Protein AF-A0A9L0IR89-F1 (afdb_monomer)

Sequence (250 aa):
MEIRQHEWLSASPHEGFEQMRLKSRPKEPSPSLTRVGANFYSSVKQQDYSASVWLRRKDKLEHSQQKCIVIFALVCCFAILVALIFSAVDIMGEDEDGLSEKNCQNKCRIALVENIPEGLNYSENAPFHLSLFQGWMNLLNMAKKSVDIVSSHWDLNHSHPSACQMKELGVIFYNCSCLVLDLQRIFALYSSLKFKNRVPLTWSKRLYGVYDNEKKLQLQLNETKSQAFVSNSPKLFCPKNRSFDIDAIY

Radius of gyration: 32.4 Å; Cα contacts (8 Å, |Δi|>4): 236; chains: 1; bounding box: 70×44×108 Å

InterPro domains:
  IPR032803 PLD3/4-like, PLD-like domain [PF13918] (162-250)
  IPR050874 Diverse function phospholipase D-related protein [PTHR10185] (64-160)

Structure (mmCIF, N/CA/C/O backbone):
data_AF-A0A9L0IR89-F1
#
_entry.id   AF-A0A9L0IR89-F1
#
loop_
_atom_site.group_PDB
_atom_site.id
_atom_site.type_symbol
_atom_site.label_atom_id
_atom_site.label_alt_id
_atom_site.label_comp_id
_atom_site.label_asym_id
_atom_site.label_entity_id
_atom_site.label_seq_id
_atom_site.pdbx_PDB_ins_code
_atom_site.Cartn_x
_atom_site.Cartn_y
_atom_site.Cartn_z
_atom_site.occupancy
_atom_site.B_iso_or_equiv
_atom_site.auth_seq_id
_atom_site.auth_comp_id
_atom_site.auth_asym_id
_atom_site.auth_atom_id
_atom_site.pdbx_PDB_model_num
ATOM 1 N N . MET A 1 1 ? 9.488 20.441 -0.606 1.00 62.44 1 MET A N 1
ATOM 2 C CA . MET A 1 1 ? 9.325 18.978 -0.638 1.00 62.44 1 MET A CA 1
ATOM 3 C C . MET A 1 1 ? 9.866 18.430 0.665 1.00 62.44 1 MET A C 1
ATOM 5 O O . MET A 1 1 ? 11.002 18.736 0.999 1.00 62.44 1 MET A O 1
ATOM 9 N N . GLU A 1 2 ? 9.046 17.706 1.414 1.00 78.19 2 GLU A N 1
ATOM 10 C CA . GLU A 1 2 ? 9.431 17.040 2.665 1.00 78.19 2 GLU A CA 1
ATOM 11 C C . GLU A 1 2 ? 9.759 15.567 2.377 1.00 78.19 2 GLU A C 1
ATOM 13 O O . GLU A 1 2 ? 9.047 14.935 1.599 1.00 78.19 2 GLU A O 1
ATOM 18 N N . ILE A 1 3 ? 10.814 15.005 2.969 1.00 75.06 3 ILE A N 1
ATOM 19 C CA . ILE A 1 3 ? 11.114 13.568 2.863 1.00 75.06 3 ILE A CA 1
ATOM 20 C C . ILE A 1 3 ? 10.868 12.949 4.234 1.00 75.06 3 ILE A C 1
ATOM 22 O O . ILE A 1 3 ? 11.455 13.394 5.219 1.00 75.06 3 ILE A O 1
ATOM 26 N N . ARG A 1 4 ? 10.001 11.935 4.297 1.00 76.19 4 ARG A N 1
ATOM 27 C CA . ARG A 1 4 ? 9.662 11.226 5.535 1.00 76.19 4 ARG A CA 1
ATOM 28 C C . ARG A 1 4 ? 10.030 9.757 5.402 1.00 76.19 4 ARG A C 1
ATOM 30 O O . ARG A 1 4 ? 9.653 9.094 4.438 1.00 76.19 4 ARG A O 1
ATOM 37 N N . GLN A 1 5 ? 10.781 9.262 6.378 1.00 66.31 5 GLN A N 1
ATOM 38 C CA . GLN A 1 5 ? 11.249 7.883 6.435 1.00 66.31 5 GLN A CA 1
ATOM 39 C C . GLN A 1 5 ? 10.455 7.110 7.488 1.00 66.31 5 GLN A C 1
ATOM 41 O O . GLN A 1 5 ? 10.297 7.565 8.621 1.00 66.31 5 GLN A O 1
ATOM 46 N N . HIS A 1 6 ? 9.986 5.920 7.120 1.00 68.62 6 HIS A N 1
ATOM 47 C CA . HIS A 1 6 ? 9.303 5.006 8.026 1.00 68.62 6 HIS A CA 1
ATOM 48 C C . HIS A 1 6 ? 10.045 3.667 8.088 1.00 68.62 6 HIS A C 1
ATOM 50 O O . HIS A 1 6 ? 10.025 2.881 7.139 1.00 68.62 6 HIS A O 1
ATOM 56 N N . GLU A 1 7 ? 10.686 3.398 9.226 1.00 61.94 7 GLU A N 1
ATOM 57 C CA . GLU A 1 7 ? 11.318 2.108 9.512 1.00 61.94 7 GLU A CA 1
ATOM 58 C C . GLU A 1 7 ? 10.278 1.075 9.958 1.00 61.94 7 GLU A C 1
ATOM 60 O O . GLU A 1 7 ? 9.552 1.290 10.936 1.00 61.94 7 GLU A O 1
ATOM 65 N N . TRP A 1 8 ? 10.241 -0.078 9.285 1.00 56.06 8 TRP A N 1
ATOM 66 C CA . TRP A 1 8 ? 9.343 -1.175 9.662 1.00 56.06 8 TRP A CA 1
ATOM 67 C C . TRP A 1 8 ? 9.725 -1.810 11.006 1.00 56.06 8 TRP A C 1
ATOM 69 O O . TRP A 1 8 ? 8.872 -1.970 11.879 1.00 56.06 8 TRP A O 1
ATOM 79 N N . LEU A 1 9 ? 10.993 -2.216 11.158 1.00 44.28 9 LEU A N 1
ATOM 80 C CA . LEU A 1 9 ? 11.429 -3.173 12.184 1.00 44.28 9 LEU A CA 1
ATOM 81 C C . LEU A 1 9 ? 12.867 -2.908 12.679 1.00 44.28 9 LEU A C 1
ATOM 83 O O . LEU A 1 9 ? 13.735 -3.767 12.578 1.00 44.28 9 LEU A O 1
ATOM 87 N N . SER A 1 10 ? 13.120 -1.748 13.290 1.00 37.66 10 SER A N 1
ATOM 88 C CA . SER A 1 10 ? 14.340 -1.515 14.093 1.00 37.66 10 SER A CA 1
ATOM 89 C C . SER A 1 10 ? 14.313 -2.203 15.477 1.00 37.66 10 SER A C 1
ATOM 91 O O . SER A 1 10 ? 15.255 -2.086 16.257 1.00 37.66 10 SER A O 1
ATOM 93 N N . ALA A 1 11 ? 13.258 -2.971 15.782 1.00 37.56 11 ALA A N 1
ATOM 94 C CA . ALA A 1 11 ? 13.217 -3.904 16.907 1.00 37.56 11 ALA A CA 1
ATOM 95 C C . ALA A 1 11 ? 13.665 -5.304 16.453 1.00 37.56 11 ALA A C 1
ATOM 97 O O . ALA A 1 11 ? 13.151 -5.823 15.463 1.00 37.56 11 ALA A O 1
ATOM 98 N N . SER A 1 12 ? 14.597 -5.906 17.200 1.00 31.88 12 SER A N 1
ATOM 99 C CA . SER A 1 12 ? 15.176 -7.233 16.936 1.00 31.88 12 SER A CA 1
ATOM 100 C C . SER A 1 12 ? 14.117 -8.294 16.565 1.00 31.88 12 SER A C 1
ATOM 102 O O . SER A 1 12 ? 13.114 -8.408 17.279 1.00 31.88 12 SER A O 1
ATOM 104 N N . PRO A 1 13 ? 14.340 -9.129 15.524 1.00 36.72 13 PRO A N 1
ATOM 105 C CA . PRO A 1 13 ? 13.377 -10.148 15.090 1.00 36.72 13 PRO A CA 1
ATOM 106 C C . PRO A 1 13 ? 12.972 -11.182 16.153 1.00 36.72 13 PRO A C 1
ATOM 108 O O . PRO A 1 13 ? 11.980 -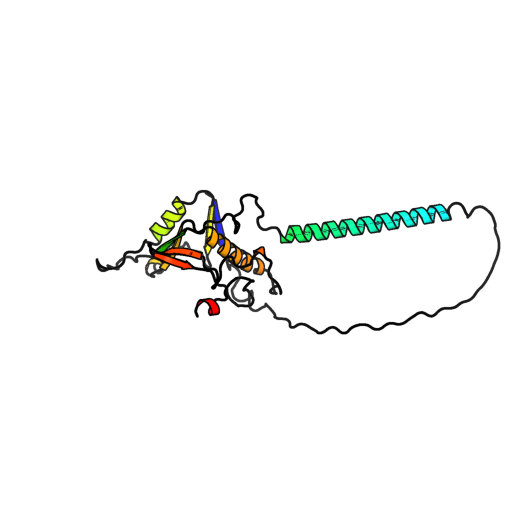11.882 15.967 1.00 36.72 13 PRO A O 1
ATOM 111 N N . HIS A 1 14 ? 13.719 -11.301 17.255 1.00 35.31 14 HIS A N 1
ATOM 112 C CA . HIS A 1 14 ? 13.584 -12.407 18.205 1.00 35.31 14 HIS A CA 1
ATOM 113 C C . HIS A 1 14 ? 12.493 -12.268 19.283 1.00 35.31 14 HIS A C 1
ATOM 115 O O . HIS A 1 14 ? 12.215 -13.264 19.947 1.00 35.31 14 HIS A O 1
ATOM 121 N N . GLU A 1 15 ? 11.854 -11.104 19.473 1.00 37.81 15 GLU A N 1
ATOM 122 C CA . GLU A 1 15 ? 10.893 -10.925 20.588 1.00 37.81 15 GLU A CA 1
ATOM 123 C C . GLU A 1 15 ? 9.483 -10.438 20.202 1.00 37.81 15 GLU A C 1
ATOM 125 O O . GLU A 1 15 ? 8.538 -10.673 20.955 1.00 37.81 15 GLU A O 1
ATOM 130 N N . GLY A 1 16 ? 9.299 -9.789 19.045 1.00 37.69 16 GLY A N 1
ATOM 131 C CA . GLY A 1 16 ? 8.055 -9.059 18.741 1.00 37.69 16 GLY A CA 1
ATOM 132 C C . GLY A 1 16 ? 6.829 -9.919 18.394 1.00 37.69 16 GLY A C 1
ATOM 133 O O . GLY A 1 16 ? 5.732 -9.658 18.888 1.00 37.69 16 GLY A O 1
ATOM 134 N N . PHE A 1 17 ? 6.984 -10.935 17.537 1.00 44.31 17 PHE A N 1
ATOM 135 C CA . PHE A 1 17 ? 5.842 -11.682 16.979 1.00 44.31 17 PHE A CA 1
ATOM 136 C C . PHE A 1 17 ? 5.523 -12.990 17.725 1.00 44.31 17 PHE A C 1
ATOM 138 O O . PHE A 1 17 ? 4.348 -13.326 17.879 1.00 44.31 17 PHE A O 1
ATOM 145 N N . GLU A 1 18 ? 6.533 -13.673 18.273 1.00 43.53 18 GLU A N 1
ATOM 146 C CA . GLU A 1 18 ? 6.391 -14.938 19.025 1.00 43.53 18 GLU A CA 1
ATOM 147 C C . GLU A 1 18 ? 5.538 -14.808 20.306 1.00 43.53 18 GLU A C 1
ATOM 149 O O . GLU A 1 18 ? 4.944 -15.777 20.781 1.00 43.53 18 GLU A O 1
ATOM 154 N N . GLN A 1 19 ? 5.420 -13.604 20.880 1.00 45.31 19 GLN A N 1
ATOM 155 C CA . GLN A 1 19 ? 4.687 -13.392 22.136 1.00 45.31 19 GLN A CA 1
ATOM 156 C C . GLN A 1 19 ? 3.165 -13.206 21.976 1.00 45.31 19 GLN A C 1
ATOM 158 O O . GLN A 1 19 ? 2.451 -13.121 22.985 1.00 45.31 19 GLN A O 1
ATOM 163 N N . MET A 1 20 ? 2.626 -13.174 20.749 1.00 39.66 20 MET A N 1
ATOM 164 C CA . MET A 1 20 ? 1.189 -12.979 20.500 1.00 39.66 20 MET A CA 1
ATOM 165 C C . MET A 1 20 ? 0.345 -14.222 20.836 1.00 39.66 20 MET A C 1
ATOM 167 O O . MET A 1 20 ? -0.147 -14.948 19.973 1.00 39.66 20 MET A O 1
ATOM 171 N N . ARG A 1 21 ? 0.110 -14.444 22.136 1.00 42.31 21 ARG A N 1
ATOM 172 C CA . ARG A 1 21 ? -0.739 -15.536 22.637 1.00 42.31 21 ARG A CA 1
ATOM 173 C C . ARG A 1 21 ? -2.201 -15.391 22.203 1.00 42.31 21 ARG A C 1
ATOM 175 O O . ARG A 1 21 ? -2.943 -14.553 22.720 1.00 42.31 21 ARG A O 1
ATOM 182 N N . LEU A 1 22 ? -2.645 -16.325 21.365 1.00 38.94 22 LEU A N 1
ATOM 183 C CA . LEU A 1 22 ? -4.059 -16.619 21.134 1.00 38.94 22 LEU A CA 1
ATOM 184 C C . LEU A 1 22 ? -4.698 -17.169 22.424 1.00 38.94 22 LEU A C 1
ATOM 186 O O . LEU A 1 22 ? -4.218 -18.144 23.001 1.00 38.94 22 LEU A O 1
ATOM 190 N N . LYS A 1 23 ? -5.801 -16.561 22.880 1.00 36.78 23 LYS A N 1
ATOM 191 C CA . LYS A 1 23 ? -6.610 -17.061 24.005 1.00 36.78 23 LYS A CA 1
ATOM 192 C C . LYS A 1 23 ? -8.014 -17.408 23.508 1.00 36.78 23 LYS A C 1
ATOM 194 O O . LYS A 1 23 ? -8.719 -16.547 22.989 1.00 36.78 23 LYS A O 1
ATOM 199 N N . SER A 1 24 ? -8.421 -18.660 23.695 1.00 39.28 24 SER A N 1
ATOM 200 C CA . SER A 1 24 ? -9.793 -19.119 23.467 1.00 39.28 24 SER A CA 1
ATOM 201 C C . SER A 1 24 ? -10.767 -18.561 24.520 1.00 39.28 24 SER A C 1
ATOM 203 O O . SER A 1 24 ? -10.380 -18.193 25.632 1.00 39.28 24 SER A O 1
ATOM 205 N N . ARG A 1 25 ? -12.046 -18.461 24.139 1.00 30.69 25 ARG A N 1
ATOM 206 C CA . ARG A 1 25 ? -13.126 -17.831 24.916 1.00 30.69 25 ARG A CA 1
ATOM 207 C C . ARG A 1 25 ? -13.642 -18.765 26.038 1.00 30.69 25 ARG A C 1
ATOM 209 O O . ARG A 1 25 ? -14.059 -19.875 25.713 1.00 30.69 25 ARG A O 1
ATOM 216 N N . PRO A 1 26 ? -13.694 -18.338 27.317 1.00 30.73 26 PRO A N 1
ATOM 217 C CA . PRO A 1 26 ? -14.429 -19.048 28.370 1.00 30.73 26 PRO A CA 1
ATOM 218 C C . PRO A 1 26 ? -15.953 -18.878 28.235 1.00 30.73 26 PRO A C 1
ATOM 220 O O . PRO A 1 26 ? -16.430 -17.909 27.648 1.00 30.73 26 PRO A O 1
ATOM 223 N N . LYS A 1 27 ? -16.716 -19.822 28.794 1.00 28.33 27 LYS A N 1
ATOM 224 C CA . LYS A 1 27 ? -18.186 -19.890 28.732 1.00 28.33 27 LYS A CA 1
ATOM 225 C C . LYS A 1 27 ? -18.796 -19.322 30.024 1.00 28.33 27 LYS A C 1
ATOM 227 O O . LYS A 1 27 ? -18.373 -19.722 31.105 1.00 28.33 27 LYS A O 1
ATOM 232 N N . GLU A 1 28 ? -19.767 -18.416 29.920 1.00 28.80 28 GLU A N 1
ATOM 233 C CA . GLU A 1 28 ? -20.484 -17.850 31.078 1.00 28.80 28 GLU A CA 1
ATOM 234 C C . GLU A 1 28 ? -21.503 -18.833 31.686 1.00 28.80 28 GLU A C 1
ATOM 236 O O . GLU A 1 28 ? -22.152 -19.580 30.946 1.00 28.80 28 GLU A O 1
ATOM 241 N N . PRO A 1 29 ? -21.715 -18.774 33.014 1.00 29.67 29 PRO A N 1
ATOM 242 C CA . PRO A 1 29 ? -22.949 -19.185 33.675 1.00 29.67 29 PRO A CA 1
ATOM 243 C C . PRO A 1 29 ? -23.718 -17.994 34.292 1.00 29.67 29 PRO A C 1
ATOM 245 O O . PRO A 1 29 ? -23.138 -17.068 34.855 1.00 29.67 29 PRO A O 1
ATOM 248 N N . SER A 1 30 ? -25.048 -18.053 34.207 1.00 30.52 30 SER A N 1
ATOM 249 C CA . SER A 1 30 ? -26.021 -17.071 34.720 1.00 30.52 30 SER A CA 1
ATOM 250 C C . SER A 1 30 ? -26.358 -17.260 36.228 1.00 30.52 30 SER A C 1
ATOM 252 O O . SER A 1 30 ? -25.970 -18.276 36.805 1.00 30.52 30 SER A O 1
ATOM 254 N N . PRO A 1 31 ? -27.033 -16.297 36.903 1.00 40.25 31 PRO A N 1
ATOM 255 C CA . PRO A 1 31 ? -26.868 -16.056 38.349 1.00 40.25 31 PRO A CA 1
ATOM 256 C C . PRO A 1 31 ? -27.903 -16.730 39.276 1.00 40.25 31 PRO A C 1
ATOM 258 O O . PRO A 1 31 ? -28.916 -17.262 38.828 1.00 40.25 31 PRO A O 1
ATOM 261 N N . SER A 1 32 ? -27.687 -16.614 40.596 1.00 28.19 32 SER A N 1
ATOM 262 C CA . SER A 1 32 ? -28.621 -17.023 41.665 1.00 28.19 32 SER A CA 1
ATOM 263 C C . SER A 1 32 ? -28.874 -15.912 42.703 1.00 28.19 32 SER A C 1
ATOM 265 O O . SER A 1 32 ? -28.076 -14.987 42.841 1.00 28.19 32 SER A O 1
ATOM 267 N N . LEU A 1 33 ? -29.993 -16.005 43.435 1.00 32.94 33 LEU A N 1
ATOM 268 C CA . LEU A 1 33 ? -30.628 -14.904 44.178 1.00 32.94 33 LEU A CA 1
ATOM 269 C C . LEU A 1 33 ? -31.199 -15.355 45.539 1.00 32.94 33 LEU A C 1
ATOM 271 O O . LEU A 1 33 ? -31.991 -16.287 45.563 1.00 32.94 33 LEU A O 1
ATOM 275 N N . THR A 1 34 ? -30.895 -14.628 46.625 1.00 30.25 34 THR A N 1
ATOM 276 C CA . THR A 1 34 ? -31.608 -14.610 47.936 1.00 30.25 34 THR A CA 1
ATOM 277 C C . THR A 1 34 ? -31.012 -13.505 48.832 1.00 30.25 34 THR A C 1
ATOM 279 O O . THR A 1 34 ? -29.840 -13.193 48.663 1.00 30.25 34 THR A O 1
ATOM 282 N N . ARG A 1 35 ? -31.610 -12.983 49.916 1.00 29.12 35 ARG A N 1
ATOM 283 C CA . ARG A 1 35 ? -32.960 -12.510 50.315 1.00 29.12 35 ARG A CA 1
ATOM 284 C C . ARG A 1 35 ? -32.918 -12.306 51.851 1.00 29.12 35 ARG A C 1
ATOM 286 O O . ARG A 1 35 ? -32.793 -13.278 52.576 1.00 29.12 35 ARG A O 1
ATOM 293 N N . VAL A 1 36 ? -33.027 -11.047 52.289 1.00 34.06 36 VAL A N 1
ATOM 294 C CA . VAL A 1 36 ? -33.535 -10.481 53.574 1.00 34.06 36 VAL A CA 1
ATOM 295 C C . VAL A 1 36 ? -33.697 -11.376 54.832 1.00 34.06 36 VAL A C 1
ATOM 297 O O . VAL A 1 36 ? -34.417 -12.368 54.804 1.00 34.06 36 VAL A O 1
ATOM 300 N N . GLY A 1 37 ? -33.228 -10.864 55.986 1.00 28.59 37 GLY A N 1
ATOM 301 C CA . GLY A 1 37 ? -33.662 -11.212 57.358 1.00 28.59 37 GLY A CA 1
ATOM 302 C C . GLY A 1 37 ? -33.518 -10.004 58.318 1.00 28.59 37 GLY A C 1
ATOM 303 O O . GLY A 1 37 ? -32.718 -9.117 58.029 1.00 28.59 37 GLY A O 1
ATOM 304 N N . ALA A 1 38 ? -34.304 -9.916 59.406 1.00 33.38 38 ALA A N 1
ATOM 305 C CA . ALA A 1 38 ? -34.472 -8.702 60.245 1.00 33.38 38 ALA A CA 1
ATOM 306 C C . ALA A 1 38 ? -34.647 -8.989 61.769 1.00 33.38 38 ALA A C 1
ATOM 308 O O . ALA A 1 38 ? -34.656 -10.159 62.141 1.00 33.38 38 ALA A O 1
ATOM 309 N N . ASN A 1 39 ? -34.881 -7.922 62.578 1.00 34.62 39 ASN A N 1
ATOM 310 C CA . ASN A 1 39 ? -35.429 -7.836 63.975 1.00 34.62 39 ASN A CA 1
ATOM 311 C C . ASN A 1 39 ? -34.416 -7.536 65.131 1.00 34.62 39 ASN A C 1
ATOM 313 O O . ASN A 1 39 ? -33.485 -8.303 65.327 1.00 34.62 39 ASN A O 1
ATOM 317 N N . PHE A 1 40 ? -34.469 -6.355 65.804 1.00 30.45 40 PHE A N 1
ATOM 318 C CA . PHE A 1 40 ? -35.123 -5.979 67.112 1.00 30.45 40 PHE A CA 1
ATOM 319 C C . PHE A 1 40 ? -34.142 -5.989 68.340 1.00 30.45 40 PHE A C 1
ATOM 321 O O . PHE A 1 40 ? -33.067 -6.550 68.196 1.00 30.45 40 PHE A O 1
ATOM 328 N N . TYR A 1 41 ? -34.336 -5.377 69.540 1.00 29.11 41 TYR A N 1
ATOM 329 C CA . TYR A 1 41 ? -35.421 -4.569 70.174 1.00 29.11 41 TYR A CA 1
ATOM 330 C C . TYR A 1 41 ? -34.913 -3.671 71.365 1.00 29.11 41 TYR A C 1
ATOM 332 O O . TYR A 1 41 ? -34.245 -4.186 72.255 1.00 29.11 41 TYR A O 1
ATOM 340 N N . SER A 1 42 ? -35.383 -2.408 71.499 1.00 30.00 42 SER A N 1
ATOM 341 C CA . SER A 1 42 ? -35.393 -1.546 72.737 1.00 30.00 42 SER A CA 1
ATOM 342 C C . SER A 1 42 ? -34.034 -1.036 73.315 1.00 30.00 42 SER A C 1
ATOM 344 O O . SER A 1 42 ? -32.990 -1.561 72.962 1.00 30.00 42 SER A O 1
ATOM 346 N N . SER A 1 43 ? -33.925 0.017 74.154 1.00 27.52 43 SER A N 1
ATOM 347 C CA . SER A 1 43 ? -34.860 0.603 75.146 1.00 27.52 43 SER A CA 1
ATOM 348 C C . SER A 1 43 ? -34.744 2.145 75.335 1.00 27.52 43 SER A C 1
ATOM 350 O O . SER A 1 43 ? -34.000 2.820 74.629 1.00 27.52 43 SER A O 1
ATOM 352 N N . VAL A 1 44 ? -35.560 2.713 76.239 1.00 33.62 44 VAL A N 1
ATOM 353 C CA . VAL A 1 44 ? -35.963 4.139 76.325 1.00 33.62 44 VAL A CA 1
ATOM 354 C C . VAL A 1 44 ? -35.241 4.929 77.431 1.00 33.62 44 VAL A C 1
ATOM 356 O O . VAL A 1 44 ? -35.107 4.428 78.545 1.00 33.62 44 VAL A O 1
ATOM 359 N N . LYS A 1 45 ? -34.956 6.224 77.193 1.00 28.64 45 LYS A N 1
ATOM 360 C CA . LYS A 1 45 ? -35.145 7.283 78.212 1.00 28.64 45 LYS A CA 1
ATOM 361 C C . LYS A 1 45 ? -35.411 8.666 77.591 1.00 28.64 45 LYS A C 1
ATOM 363 O O . LYS A 1 45 ? -34.728 9.091 76.667 1.00 28.64 45 LYS A O 1
ATOM 368 N N . GLN A 1 46 ? -36.448 9.323 78.109 1.00 33.12 46 GLN A N 1
ATOM 369 C CA . GLN A 1 46 ? -36.841 10.726 77.885 1.00 33.12 46 GLN A CA 1
ATOM 370 C C . GLN A 1 46 ? -35.812 11.622 78.625 1.00 33.12 46 GLN A C 1
ATOM 372 O O . GLN A 1 46 ? -35.205 11.146 79.580 1.00 33.12 46 GLN A O 1
ATOM 377 N N . GLN A 1 47 ? -35.520 12.877 78.269 1.00 29.39 47 GLN A N 1
ATOM 378 C CA . GLN A 1 47 ? -36.439 14.005 78.084 1.00 29.39 47 GLN A CA 1
ATOM 379 C C . GLN A 1 47 ? -35.605 15.230 77.641 1.00 29.39 47 GLN A C 1
ATOM 381 O O . GLN A 1 47 ? -34.506 15.387 78.154 1.00 29.39 47 GLN A O 1
ATOM 386 N N . ASP A 1 48 ? -36.088 16.036 76.686 1.00 28.39 48 ASP A N 1
ATOM 387 C CA . ASP A 1 48 ? -35.956 17.512 76.651 1.00 28.39 48 ASP A CA 1
ATOM 388 C C . ASP A 1 48 ? -36.439 18.076 75.306 1.00 28.39 48 ASP A C 1
ATOM 390 O O . ASP A 1 48 ? -36.032 17.654 74.222 1.00 28.39 48 ASP A O 1
ATOM 394 N N . TYR A 1 49 ? -37.365 19.030 75.383 1.00 40.44 49 TYR A N 1
ATOM 395 C CA . TYR A 1 49 ? -38.110 19.576 74.252 1.00 40.44 49 TYR A CA 1
ATOM 396 C C . TYR A 1 49 ? -37.827 21.069 74.086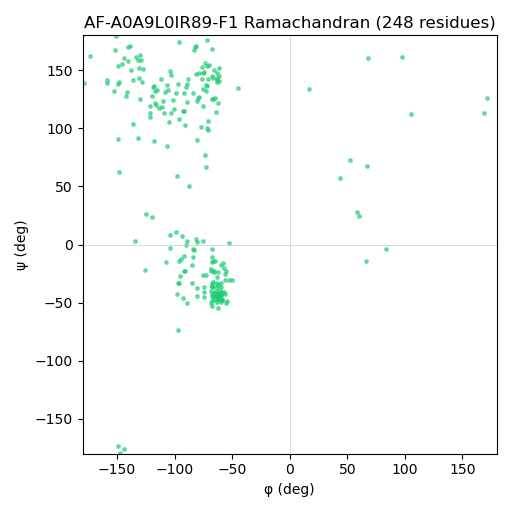 1.00 40.44 49 TYR A C 1
ATOM 398 O O . TYR A 1 49 ? -38.569 21.913 74.578 1.00 40.44 49 TYR A O 1
ATOM 406 N N . SER A 1 50 ? -36.799 21.413 73.310 1.00 46.41 50 SER A N 1
ATOM 407 C CA . SER A 1 50 ? -36.808 22.673 72.558 1.00 46.41 50 SER A CA 1
ATOM 408 C C . SER A 1 50 ? -35.842 22.639 71.371 1.00 46.41 50 SER A C 1
ATOM 410 O O . SER A 1 50 ? -34.760 22.071 71.458 1.00 46.41 50 SER A O 1
ATOM 412 N N . ALA A 1 51 ? -36.253 23.244 70.253 1.00 44.06 51 ALA A N 1
ATOM 413 C CA . ALA A 1 51 ? -35.435 23.534 69.066 1.00 44.06 51 ALA A CA 1
ATOM 414 C C . ALA A 1 51 ? -34.626 22.373 68.417 1.00 44.06 51 ALA A C 1
ATOM 416 O O . ALA A 1 51 ? -33.399 22.387 68.403 1.00 44.06 51 ALA A O 1
ATOM 417 N N . SER A 1 52 ? -35.293 21.428 67.733 1.00 47.81 52 SER A N 1
ATOM 418 C CA . SER A 1 52 ? -34.607 20.441 66.856 1.00 47.81 52 SER A CA 1
ATOM 419 C C . SER A 1 52 ? -35.234 20.208 65.466 1.00 47.81 52 SER A C 1
ATOM 421 O O . SER A 1 52 ? -34.734 19.402 64.679 1.00 47.81 52 SER A O 1
ATOM 423 N N . VAL A 1 53 ? -36.303 20.933 65.109 1.00 49.47 53 VAL A N 1
ATOM 424 C CA . VAL A 1 53 ? -37.080 20.685 63.870 1.00 49.47 53 VAL A CA 1
ATOM 425 C C . VAL A 1 53 ? -36.603 21.509 62.657 1.00 49.47 53 VAL A C 1
ATOM 427 O O . VAL A 1 53 ? -36.811 21.087 61.520 1.00 49.47 53 VAL A O 1
ATOM 430 N N . TRP A 1 54 ? -35.915 22.639 62.863 1.00 44.28 54 TRP A N 1
ATOM 431 C CA . TRP A 1 54 ? -35.559 23.576 61.779 1.00 44.28 54 TRP A CA 1
ATOM 432 C C . TRP A 1 54 ? -34.167 23.402 61.145 1.00 44.28 54 TRP A C 1
ATOM 434 O O . TRP A 1 54 ? -33.944 23.931 60.060 1.00 44.28 54 TRP A O 1
ATOM 444 N N . LEU A 1 55 ? -33.264 22.611 61.739 1.00 46.53 55 LEU A N 1
ATOM 445 C CA . LEU A 1 55 ? -31.962 22.281 61.127 1.00 46.53 55 LEU A CA 1
ATOM 446 C C . LEU A 1 55 ? -32.051 21.019 60.253 1.00 46.53 55 LEU A C 1
ATOM 448 O O . LEU A 1 55 ? -31.791 21.072 59.054 1.00 46.53 55 LEU A O 1
ATOM 452 N N . ARG A 1 56 ? -32.607 19.924 60.792 1.00 44.75 56 ARG A N 1
ATOM 453 C CA . ARG A 1 56 ? -32.673 18.599 60.137 1.00 44.75 56 ARG A CA 1
ATOM 454 C C . ARG A 1 56 ? -33.334 18.580 58.744 1.00 44.75 56 ARG A C 1
ATOM 456 O O . ARG A 1 56 ? -33.082 17.657 57.968 1.00 44.75 56 ARG A O 1
ATOM 463 N N . ARG A 1 57 ? -34.192 19.554 58.405 1.00 46.06 57 ARG A N 1
ATOM 464 C CA . ARG A 1 57 ? -34.759 19.705 57.046 1.00 46.06 57 ARG A CA 1
ATOM 465 C C . ARG A 1 57 ? -33.784 20.396 56.083 1.00 46.06 57 ARG A C 1
ATOM 467 O O . ARG A 1 57 ? -33.726 19.985 54.928 1.00 46.06 57 ARG A O 1
ATOM 474 N N . LYS A 1 58 ? -33.015 21.383 56.554 1.00 48.06 58 LYS A N 1
ATOM 475 C CA . LYS A 1 58 ? -31.961 22.061 55.789 1.00 48.06 58 LYS A CA 1
ATOM 476 C C . LYS A 1 58 ? -30.799 21.104 55.510 1.00 48.06 58 LYS A C 1
ATOM 478 O O . LYS A 1 58 ? -30.481 20.890 54.346 1.00 48.06 58 LYS A O 1
ATOM 483 N N . ASP A 1 59 ? -30.313 20.406 56.537 1.00 54.00 59 ASP A N 1
ATOM 484 C CA . ASP A 1 59 ? -29.221 19.428 56.415 1.00 54.00 59 ASP A CA 1
ATOM 485 C C . ASP A 1 59 ? -29.571 18.302 55.422 1.00 54.00 59 ASP A C 1
ATOM 487 O O . ASP A 1 59 ? -28.750 17.893 54.605 1.00 54.00 59 ASP A O 1
ATOM 491 N N . LYS A 1 60 ? -30.824 17.812 55.439 1.00 53.59 60 LYS A N 1
ATOM 492 C CA . LYS A 1 60 ? -31.302 16.812 54.465 1.00 53.59 60 LYS A CA 1
ATOM 493 C C . LYS A 1 60 ? -31.395 17.354 53.039 1.00 53.59 60 LYS A C 1
ATOM 495 O O . LYS A 1 60 ? -31.150 16.593 52.106 1.00 53.59 60 LYS A O 1
ATOM 500 N N . LEU A 1 61 ? -31.768 18.622 52.862 1.00 53.38 61 LEU A N 1
ATOM 501 C CA . LEU A 1 61 ? -31.812 19.272 51.551 1.00 53.38 61 LEU A CA 1
ATOM 502 C C . LEU A 1 61 ? -30.396 19.461 51.001 1.00 53.38 61 LEU A C 1
ATOM 504 O O . LEU A 1 61 ? -30.125 19.008 49.895 1.00 53.38 61 LEU A O 1
ATOM 508 N N . GLU A 1 62 ? -29.476 20.019 51.787 1.00 59.34 62 GLU A N 1
ATOM 509 C CA . GLU A 1 62 ? -28.075 20.216 51.391 1.00 59.34 62 GLU A CA 1
ATOM 510 C C . GLU A 1 62 ? -27.375 18.877 51.106 1.00 59.34 62 GLU A C 1
ATOM 512 O O . GLU A 1 62 ? -26.766 18.714 50.050 1.00 59.34 62 GLU A O 1
ATOM 517 N N . HIS A 1 63 ? -27.580 17.856 51.944 1.00 61.47 63 HIS A N 1
ATOM 518 C CA . HIS A 1 63 ? -27.044 16.508 51.722 1.00 61.47 63 HIS A CA 1
ATOM 519 C C . HIS A 1 63 ? -27.686 15.779 50.521 1.00 61.47 63 HIS A C 1
ATOM 521 O O . HIS A 1 63 ? -27.093 14.846 49.975 1.00 61.47 63 HIS A O 1
ATOM 527 N N . SER A 1 64 ? -28.885 16.187 50.085 1.00 67.44 64 SER A N 1
ATOM 528 C CA . SER A 1 64 ? -29.500 15.707 48.840 1.00 67.44 64 SER A CA 1
ATOM 529 C C . SER A 1 64 ? -28.939 16.437 47.618 1.00 67.44 64 SER A C 1
ATOM 531 O O . SER A 1 64 ? -28.604 15.792 46.628 1.00 67.44 64 SER A O 1
ATOM 533 N N . GLN A 1 65 ? -28.789 17.763 47.689 1.00 72.00 65 GLN A N 1
ATOM 534 C CA . GLN A 1 65 ? -28.214 18.577 46.613 1.00 72.00 65 GLN A CA 1
ATOM 535 C C . GLN A 1 65 ? -26.750 18.204 46.347 1.00 72.00 65 GLN A C 1
ATOM 537 O O . GLN A 1 65 ? -26.359 17.990 45.201 1.00 72.00 65 GLN A O 1
ATOM 542 N N . GLN A 1 66 ? -25.952 18.020 47.401 1.00 80.00 66 GLN A N 1
ATOM 543 C CA . GLN A 1 66 ? -24.541 17.650 47.286 1.00 80.00 66 GLN A CA 1
ATOM 544 C C . GLN A 1 66 ? -24.352 16.274 46.624 1.00 80.00 66 GLN A C 1
ATOM 546 O O . GLN A 1 66 ? -23.413 16.088 45.854 1.00 80.00 66 GLN A O 1
ATOM 551 N N . LYS A 1 67 ? -25.284 15.329 46.830 1.00 83.75 67 LYS A N 1
ATOM 552 C CA . LYS A 1 67 ? -25.295 14.043 46.108 1.00 83.75 67 LYS A CA 1
ATOM 553 C C . LYS A 1 67 ? -25.606 14.214 44.624 1.00 83.75 67 LYS A C 1
ATOM 555 O O . LYS A 1 67 ? -24.918 13.612 43.807 1.00 83.75 67 LYS A O 1
ATOM 560 N N . CYS A 1 68 ? -26.580 15.053 44.268 1.00 87.62 68 CYS A N 1
ATOM 561 C CA . CYS A 1 68 ? -26.881 15.359 42.866 1.00 87.62 68 CYS A CA 1
ATOM 562 C C . CYS A 1 68 ? -25.680 15.995 42.149 1.00 87.62 68 CYS A C 1
ATOM 564 O O . CYS A 1 68 ? -25.355 15.581 41.039 1.00 87.62 68 CYS A O 1
ATOM 566 N N . ILE A 1 69 ? -24.980 16.934 42.799 1.00 90.25 69 ILE A N 1
ATOM 567 C CA . ILE A 1 69 ? -23.773 17.580 42.256 1.00 90.25 69 ILE A CA 1
ATOM 568 C C . ILE A 1 69 ? -22.662 16.551 42.005 1.00 90.25 69 ILE A C 1
ATOM 570 O O . ILE A 1 69 ? -22.089 16.527 40.919 1.00 90.25 69 ILE A O 1
ATOM 574 N N . VAL A 1 70 ? -22.386 15.663 42.969 1.00 91.56 70 VAL A N 1
ATOM 575 C CA . VAL A 1 70 ? -21.361 14.613 42.817 1.00 91.56 70 VAL A CA 1
ATOM 576 C C . VAL A 1 70 ? -21.729 13.624 41.707 1.00 91.56 70 VAL A C 1
ATOM 578 O O . VAL A 1 70 ? -20.872 13.281 40.896 1.00 91.56 70 VAL A O 1
ATOM 581 N N . ILE A 1 71 ? -22.992 13.195 41.616 1.00 93.75 71 ILE A N 1
ATOM 582 C CA . ILE A 1 71 ? -23.453 12.295 40.546 1.00 93.75 71 ILE A CA 1
ATOM 583 C C . ILE A 1 71 ? -23.321 12.970 39.175 1.00 93.75 71 ILE A C 1
ATOM 585 O O . ILE A 1 71 ? -22.799 12.356 38.248 1.00 93.75 71 ILE A O 1
ATOM 589 N N . PHE A 1 72 ? -23.737 14.233 39.044 1.00 94.12 72 PHE A N 1
ATOM 590 C CA . PHE A 1 72 ? -23.628 14.972 37.786 1.00 94.12 72 PHE A CA 1
ATOM 591 C C . PHE A 1 72 ? -22.164 15.161 37.368 1.00 94.12 72 PHE A C 1
ATOM 593 O O . PHE A 1 72 ? -21.813 14.872 36.227 1.00 94.12 72 PHE A O 1
ATOM 600 N N . ALA A 1 73 ? -21.288 15.538 38.305 1.00 94.62 73 ALA A N 1
ATOM 601 C CA . ALA A 1 73 ? -19.851 15.637 38.062 1.00 94.62 73 ALA A CA 1
ATOM 602 C C . ALA A 1 73 ? -19.244 14.297 37.610 1.00 94.62 73 ALA A C 1
ATOM 604 O O . ALA A 1 73 ? -18.478 14.274 36.651 1.00 94.62 73 ALA A O 1
ATOM 605 N N . LEU A 1 74 ? -19.620 13.171 38.230 1.00 95.44 74 LEU A N 1
ATOM 606 C CA . LEU A 1 74 ? -19.159 11.839 37.819 1.00 95.44 74 LEU A CA 1
ATOM 607 C C . LEU A 1 74 ? -19.654 11.448 36.419 1.00 95.44 74 LEU A C 1
ATOM 609 O O . LEU A 1 74 ? -18.875 10.902 35.639 1.00 95.44 74 LEU A O 1
ATOM 613 N N . VAL A 1 75 ? -20.908 11.756 36.072 1.00 96.88 75 VAL A N 1
ATOM 614 C CA . VAL A 1 75 ? -21.457 11.517 34.724 1.00 96.88 75 VAL A CA 1
ATOM 615 C C . VAL A 1 75 ? -20.741 12.379 33.680 1.00 96.88 75 VAL A C 1
ATOM 617 O O . VAL A 1 75 ? -20.350 11.859 32.637 1.00 96.88 75 VAL A O 1
ATOM 620 N N . CYS A 1 76 ? -20.491 13.659 33.968 1.00 96.19 76 CYS A N 1
ATOM 621 C CA . CYS A 1 76 ? -19.703 14.540 33.104 1.00 96.19 76 CYS A CA 1
ATOM 622 C C . CYS A 1 76 ? -18.260 14.044 32.937 1.00 96.19 76 CYS A C 1
ATOM 624 O O . CYS A 1 76 ? -17.783 13.950 31.809 1.00 96.19 76 CYS A O 1
ATOM 626 N N . CYS A 1 77 ? -17.578 13.662 34.020 1.00 95.69 77 CYS A N 1
ATOM 627 C CA . CYS A 1 77 ? -16.232 13.091 33.957 1.00 95.69 77 CYS A CA 1
ATOM 628 C C . CYS A 1 77 ? -16.196 11.795 33.138 1.00 95.69 77 CYS A C 1
ATOM 630 O O . CYS A 1 77 ? -15.290 11.616 32.330 1.00 95.69 77 CYS A O 1
ATOM 632 N N . PHE A 1 78 ? -17.188 10.911 33.289 1.00 95.88 78 PHE A N 1
ATOM 633 C CA . PHE A 1 78 ? -17.291 9.698 32.478 1.00 95.88 78 PHE A CA 1
ATOM 634 C C . PHE A 1 78 ? -17.525 10.019 30.995 1.00 95.88 78 PHE A C 1
ATOM 636 O O . PHE A 1 78 ? -16.848 9.457 30.140 1.00 95.88 78 PHE A O 1
ATOM 643 N N . ALA A 1 79 ? -18.420 10.960 30.677 1.00 95.19 79 ALA A N 1
ATOM 644 C CA . ALA A 1 79 ? -18.670 11.393 29.303 1.00 95.19 79 ALA A CA 1
ATOM 645 C C . ALA A 1 79 ? -17.423 12.019 28.651 1.00 95.19 79 ALA A C 1
ATOM 647 O O . ALA A 1 79 ? -17.109 11.697 27.508 1.00 95.19 79 ALA A O 1
ATOM 648 N N . ILE A 1 80 ? -16.678 12.852 29.388 1.00 94.62 80 ILE A N 1
ATOM 649 C CA . ILE A 1 80 ? -15.411 13.442 28.930 1.00 94.62 80 ILE A CA 1
ATOM 650 C C . ILE A 1 80 ? -14.346 12.357 28.736 1.00 94.62 80 ILE A C 1
ATOM 652 O O . ILE A 1 80 ? -13.676 12.357 27.711 1.00 94.62 80 ILE A O 1
ATOM 656 N N . LEU A 1 81 ? -14.209 11.400 29.661 1.00 93.19 81 LEU A N 1
ATOM 657 C CA . LEU A 1 81 ? -13.282 10.273 29.502 1.00 93.19 81 LEU A CA 1
ATOM 658 C C . LEU A 1 81 ? -13.624 9.425 28.273 1.00 93.19 81 LEU A C 1
ATOM 660 O O . LEU A 1 81 ? -12.728 9.087 27.508 1.00 93.19 81 LEU A O 1
ATOM 664 N N . VAL A 1 82 ? -14.904 9.116 28.046 1.00 90.94 82 VAL A N 1
ATOM 665 C CA . VAL A 1 82 ? -15.352 8.393 26.847 1.00 90.94 82 VAL A CA 1
ATOM 666 C C . VAL A 1 82 ? -15.038 9.194 25.582 1.00 90.94 82 VAL A C 1
ATOM 668 O O . VAL A 1 82 ? -14.458 8.634 24.656 1.00 90.94 82 VAL A O 1
ATOM 671 N N . ALA A 1 83 ? -15.342 10.496 25.552 1.00 85.62 83 ALA A N 1
ATOM 672 C CA . ALA A 1 83 ? -15.012 11.363 24.423 1.00 85.62 83 ALA A CA 1
ATOM 673 C C . ALA A 1 83 ? -13.499 11.393 24.150 1.00 85.62 83 ALA A C 1
ATOM 675 O O . ALA A 1 83 ? -13.088 11.157 23.022 1.00 85.62 83 ALA A O 1
ATOM 676 N N . LEU A 1 84 ? -12.667 11.578 25.181 1.00 83.06 84 LEU A N 1
ATOM 677 C CA . LEU A 1 84 ? -11.206 11.557 25.061 1.00 83.06 84 LEU A CA 1
ATOM 678 C C . LEU A 1 84 ? -10.668 10.195 24.604 1.00 83.06 84 LEU A C 1
ATOM 680 O O . LEU A 1 84 ? -9.705 10.162 23.847 1.00 83.06 84 LEU A O 1
ATOM 684 N N . ILE A 1 85 ? -11.279 9.078 25.015 1.00 81.00 85 ILE A N 1
ATOM 685 C CA . ILE A 1 85 ? -10.911 7.734 24.542 1.00 81.00 85 ILE A CA 1
ATOM 686 C C . ILE A 1 85 ? -11.249 7.568 23.055 1.00 81.00 85 ILE A C 1
ATOM 688 O O . ILE A 1 85 ? -10.414 7.061 22.310 1.00 81.00 85 ILE A O 1
ATOM 692 N N . PHE A 1 86 ? -12.428 8.012 22.605 1.00 69.25 86 PHE A N 1
ATOM 693 C CA . PHE A 1 86 ? -12.776 7.999 21.180 1.00 69.25 86 PHE A CA 1
ATOM 694 C C . PHE A 1 86 ? -11.844 8.913 20.373 1.00 69.25 86 PHE A C 1
ATOM 696 O O . PHE A 1 86 ? -11.200 8.436 19.443 1.00 69.25 86 PHE A O 1
ATOM 703 N N . SER A 1 87 ? -11.646 10.164 20.802 1.00 64.75 87 SER A N 1
ATOM 704 C CA . SER A 1 87 ? -10.704 11.089 20.164 1.00 64.75 87 SER A CA 1
ATOM 705 C C . SER A 1 87 ? -9.279 10.532 20.111 1.00 64.75 87 SER A C 1
ATOM 707 O O . SER A 1 87 ? -8.632 10.667 19.082 1.00 64.75 87 SER A O 1
ATOM 709 N N . ALA A 1 88 ? -8.795 9.865 21.169 1.00 61.19 88 ALA A N 1
ATOM 710 C CA . ALA A 1 88 ? -7.472 9.231 21.203 1.00 61.19 88 ALA A CA 1
ATOM 711 C C . ALA A 1 88 ? -7.345 8.037 20.237 1.00 61.19 88 ALA A C 1
ATOM 713 O O . ALA A 1 88 ? -6.268 7.798 19.694 1.00 61.19 88 ALA A O 1
ATOM 714 N N . VAL A 1 89 ? -8.434 7.295 20.006 1.00 60.00 89 VAL A N 1
ATOM 715 C CA . VAL A 1 89 ? -8.502 6.227 18.991 1.00 60.00 89 VAL A CA 1
ATOM 716 C C . VAL A 1 89 ? -8.550 6.803 17.571 1.00 60.00 89 VAL A C 1
ATOM 718 O O . VAL A 1 89 ? -8.073 6.153 16.639 1.00 60.00 89 VAL A O 1
ATOM 721 N N . ASP A 1 90 ? -9.055 8.027 17.413 1.00 51.00 90 ASP A N 1
ATOM 722 C CA . ASP A 1 90 ? -9.165 8.707 16.125 1.00 51.00 90 ASP A CA 1
ATOM 723 C C . ASP A 1 90 ? -7.934 9.557 15.736 1.00 51.00 90 ASP A C 1
ATOM 725 O O . ASP A 1 90 ? -7.908 10.066 14.613 1.00 51.00 90 ASP A O 1
ATOM 729 N N . ILE A 1 91 ? -6.874 9.633 16.567 1.00 47.28 91 ILE A N 1
ATOM 730 C CA . ILE A 1 91 ? -5.589 10.304 16.243 1.00 47.28 91 ILE A CA 1
ATOM 731 C C . ILE A 1 91 ? -4.753 9.494 15.232 1.00 47.28 91 ILE A C 1
ATOM 733 O O . ILE A 1 91 ? -3.663 9.005 15.523 1.00 47.28 91 ILE A O 1
ATOM 737 N N . MET A 1 92 ? -5.258 9.392 14.006 1.00 49.12 92 MET A N 1
ATOM 738 C CA . MET A 1 92 ? -4.455 9.331 12.784 1.00 49.12 92 MET A CA 1
ATOM 739 C C . MET A 1 92 ? -5.245 9.980 11.640 1.00 49.12 92 MET A C 1
ATOM 741 O O . MET A 1 92 ? -5.992 9.303 10.937 1.00 49.12 92 MET A O 1
ATOM 745 N N . GLY A 1 93 ? -5.035 11.288 11.464 1.00 45.59 93 GLY A N 1
ATOM 746 C CA . GLY A 1 93 ? -5.249 12.003 10.202 1.00 45.59 93 GLY A CA 1
ATOM 747 C C . GLY A 1 93 ? -6.690 12.118 9.703 1.00 45.59 93 GLY A C 1
ATOM 748 O O . GLY A 1 93 ? -6.998 11.617 8.625 1.00 45.59 93 GLY A O 1
ATOM 749 N N . GLU A 1 94 ? -7.533 12.865 10.417 1.00 43.88 94 GLU A N 1
ATOM 750 C CA . GLU A 1 94 ? -8.640 13.608 9.790 1.00 43.88 94 GLU A CA 1
ATOM 751 C C . GLU A 1 94 ? -8.212 15.070 9.575 1.00 43.88 94 GLU A C 1
ATOM 753 O O . GLU A 1 94 ? -8.812 16.010 10.087 1.00 43.88 94 GLU A O 1
ATOM 758 N N . ASP A 1 95 ? -7.137 15.246 8.803 1.00 47.66 95 ASP A N 1
ATOM 759 C CA . ASP A 1 95 ? -6.829 16.522 8.157 1.00 47.66 95 ASP A CA 1
ATOM 760 C C . ASP A 1 95 ? -7.846 16.692 7.010 1.00 47.66 95 ASP A C 1
ATOM 762 O O . ASP A 1 95 ? -8.028 15.761 6.218 1.00 47.66 95 ASP A O 1
ATOM 766 N N . GLU A 1 96 ? -8.503 17.849 6.871 1.00 51.16 96 GLU A N 1
ATOM 767 C CA . GLU A 1 96 ? -9.631 18.001 5.923 1.00 51.16 96 GLU A CA 1
ATOM 768 C C . GLU A 1 96 ? -9.244 17.920 4.422 1.00 51.16 96 GLU A C 1
ATOM 770 O O . GLU A 1 96 ? -10.117 17.848 3.558 1.00 51.16 96 GLU A O 1
ATOM 775 N N . ASP A 1 97 ? -7.946 17.808 4.113 1.00 55.66 97 ASP A N 1
ATOM 776 C CA . ASP A 1 97 ? -7.390 17.529 2.776 1.00 55.66 97 ASP A CA 1
ATOM 777 C C . ASP A 1 97 ? -7.124 16.021 2.511 1.00 55.66 97 ASP A C 1
ATOM 779 O O . ASP A 1 97 ? -6.472 15.653 1.526 1.00 55.66 97 ASP A O 1
ATOM 783 N N . GLY A 1 98 ? -7.545 15.126 3.412 1.00 66.94 98 GLY A N 1
ATOM 784 C CA . GLY A 1 98 ? -7.157 13.712 3.424 1.00 66.94 98 GLY A CA 1
ATOM 785 C C . GLY A 1 98 ? -7.562 12.889 2.187 1.00 66.94 98 GLY A C 1
ATOM 786 O O . GLY A 1 98 ? -8.682 12.974 1.673 1.00 66.94 98 GLY A O 1
ATOM 787 N N . LEU A 1 99 ? -6.663 11.998 1.742 1.00 76.94 99 LEU A N 1
ATOM 788 C CA . LEU A 1 99 ? -6.986 10.977 0.738 1.00 76.94 99 LEU A CA 1
ATOM 789 C C . LEU A 1 99 ? -8.063 10.030 1.285 1.00 76.94 99 LEU A C 1
ATOM 791 O O . LEU A 1 99 ? -7.872 9.359 2.296 1.00 76.94 99 LEU A O 1
ATOM 795 N N . SER A 1 100 ? -9.188 9.932 0.578 1.00 84.94 100 SER A N 1
ATOM 796 C CA . SER A 1 100 ? -10.309 9.059 0.937 1.00 84.94 100 SER A CA 1
ATOM 797 C C . SER A 1 100 ? -10.758 8.217 -0.255 1.00 84.94 100 SER A C 1
ATOM 799 O O . SER A 1 100 ? -10.485 8.558 -1.404 1.00 84.94 100 SER A O 1
ATOM 801 N N . GLU A 1 101 ? -11.512 7.143 -0.001 1.00 84.56 101 GLU A N 1
ATOM 802 C CA . GLU A 1 101 ? -12.049 6.253 -1.050 1.00 84.56 101 GLU A CA 1
ATOM 803 C C . GLU A 1 101 ? -12.913 6.982 -2.095 1.00 84.56 101 GLU A C 1
ATOM 805 O O . GLU A 1 101 ? -13.109 6.474 -3.195 1.00 84.56 101 GLU A O 1
ATOM 810 N N . LYS A 1 102 ? -13.433 8.171 -1.757 1.00 84.19 102 LYS A N 1
ATOM 811 C CA . LYS A 1 102 ? -14.258 9.009 -2.639 1.00 84.19 102 LYS A CA 1
ATOM 812 C C . LYS A 1 102 ? -13.446 10.016 -3.461 1.00 84.19 102 LYS A C 1
ATOM 814 O O . LYS A 1 102 ? -13.940 10.473 -4.484 1.00 84.19 102 LYS A O 1
ATOM 819 N N . ASN A 1 103 ? -12.241 10.375 -3.009 1.00 87.12 103 ASN A N 1
ATOM 820 C CA . ASN A 1 103 ? -11.402 11.435 -3.587 1.00 87.12 103 ASN A CA 1
ATOM 821 C C . ASN A 1 103 ? -10.041 10.905 -4.081 1.00 87.12 103 ASN A C 1
ATOM 823 O O . ASN A 1 103 ? -9.050 11.631 -4.135 1.00 87.12 103 ASN A O 1
ATOM 827 N N . CYS A 1 104 ? -9.959 9.610 -4.387 1.00 88.12 104 CYS A N 1
ATOM 828 C CA . CYS A 1 104 ? -8.737 8.976 -4.863 1.00 88.12 104 CYS A CA 1
ATOM 829 C C . CYS A 1 104 ? -8.789 8.712 -6.377 1.00 88.12 104 CYS A C 1
ATOM 831 O O . CYS A 1 104 ? -9.846 8.475 -6.965 1.00 88.12 104 CYS A O 1
ATOM 833 N N . GLN A 1 105 ? -7.624 8.740 -7.022 1.00 87.31 105 GLN A N 1
ATOM 834 C CA . GLN A 1 105 ? -7.472 8.488 -8.447 1.00 87.31 105 GLN A CA 1
ATOM 835 C C . GLN A 1 105 ? -7.254 6.994 -8.698 1.00 87.31 105 GLN A C 1
ATOM 837 O O . GLN A 1 105 ? -6.310 6.387 -8.182 1.00 87.31 105 GLN A O 1
ATOM 842 N N . ASN A 1 106 ? -8.138 6.415 -9.513 1.00 83.25 106 ASN A N 1
ATOM 843 C CA . ASN A 1 106 ? -8.091 5.016 -9.937 1.00 83.25 106 ASN A CA 1
ATOM 844 C C . ASN A 1 106 ? -7.414 4.825 -11.308 1.00 83.25 106 ASN A C 1
ATOM 846 O O . ASN A 1 106 ? -6.722 3.836 -11.511 1.00 83.25 106 ASN A O 1
ATOM 850 N N . LYS A 1 107 ? -7.550 5.780 -12.238 1.00 84.75 107 LYS A N 1
ATOM 851 C CA . LYS A 1 107 ? -6.852 5.763 -13.534 1.00 84.75 107 LYS A CA 1
ATOM 852 C C . LYS A 1 107 ? -5.364 6.032 -13.336 1.00 84.75 107 LYS A C 1
ATOM 854 O O . LYS A 1 107 ? -4.963 7.193 -13.217 1.00 84.75 107 LYS A O 1
ATOM 859 N N . CYS A 1 108 ? -4.569 4.969 -13.312 1.00 89.38 108 CYS A N 1
ATOM 860 C CA . CYS A 1 108 ? -3.150 5.059 -13.009 1.00 89.38 108 CYS A CA 1
ATOM 861 C C . CYS A 1 108 ? -2.284 4.137 -13.884 1.00 89.38 108 CYS A C 1
ATOM 863 O O . CYS A 1 108 ? -2.774 3.169 -14.474 1.00 89.38 108 CYS A O 1
ATOM 865 N N . ARG A 1 109 ? -0.997 4.484 -14.003 1.00 90.38 109 ARG A N 1
ATOM 866 C CA . ARG A 1 109 ? -0.032 3.830 -14.900 1.00 90.38 109 ARG A CA 1
ATOM 867 C C . ARG A 1 109 ? 1.055 3.142 -14.088 1.00 90.38 109 ARG A C 1
ATOM 869 O O . ARG A 1 109 ? 1.644 3.764 -13.209 1.00 90.38 109 ARG A O 1
ATOM 876 N N . ILE A 1 110 ? 1.359 1.903 -14.441 1.00 90.62 110 ILE A N 1
ATOM 877 C CA . ILE A 1 110 ? 2.462 1.120 -13.904 1.00 90.62 110 ILE A CA 1
ATOM 878 C C . ILE A 1 110 ? 3.577 1.015 -14.946 1.00 90.62 110 ILE A C 1
ATOM 880 O O . ILE A 1 110 ? 3.309 0.768 -16.123 1.00 90.62 110 ILE A O 1
ATOM 884 N N . ALA A 1 111 ? 4.819 1.171 -14.491 1.00 89.19 111 ALA A N 1
ATOM 885 C CA . ALA A 1 111 ? 6.018 0.796 -15.230 1.00 89.19 111 ALA A CA 1
ATOM 886 C C . ALA A 1 111 ? 6.802 -0.266 -14.446 1.00 89.19 111 ALA A C 1
ATOM 888 O O . ALA A 1 111 ? 7.006 -0.119 -13.238 1.00 89.19 111 ALA A O 1
ATOM 889 N N . LEU A 1 112 ? 7.265 -1.308 -15.139 1.00 89.06 112 LEU A N 1
ATOM 890 C CA . LEU A 1 112 ? 8.323 -2.178 -14.624 1.00 89.06 112 LEU A CA 1
ATOM 891 C C . LEU A 1 112 ? 9.651 -1.411 -14.685 1.00 89.06 112 LEU A C 1
ATOM 893 O O . LEU A 1 112 ? 9.931 -0.742 -15.683 1.00 89.06 112 LEU A O 1
ATOM 897 N N . VAL A 1 113 ? 10.449 -1.514 -13.626 1.00 88.75 113 VAL A N 1
ATOM 898 C CA . VAL A 1 113 ? 11.802 -0.957 -13.552 1.00 88.75 113 VAL A CA 1
ATOM 899 C C . VAL A 1 113 ? 12.800 -2.020 -13.129 1.00 88.75 113 VAL A C 1
ATOM 901 O O . VAL A 1 113 ? 12.451 -2.936 -12.389 1.00 88.75 113 VAL A O 1
ATOM 904 N N . GLU A 1 114 ? 14.048 -1.884 -13.560 1.00 86.44 114 GLU A N 1
ATOM 905 C CA . GLU A 1 114 ? 15.111 -2.808 -13.162 1.00 86.44 114 GLU A CA 1
ATOM 906 C C . GLU A 1 114 ? 16.469 -2.106 -13.013 1.00 86.44 114 GLU A C 1
ATOM 908 O O . GLU A 1 114 ? 16.714 -1.066 -13.634 1.00 86.44 114 GLU A O 1
ATOM 913 N N . ASN A 1 115 ? 17.362 -2.674 -12.202 1.00 81.44 115 ASN A N 1
ATOM 914 C CA . ASN A 1 115 ? 18.764 -2.275 -12.186 1.00 81.44 115 ASN A CA 1
ATOM 915 C C . ASN A 1 115 ? 19.504 -2.939 -13.355 1.00 81.44 115 ASN A C 1
ATOM 917 O O . ASN A 1 115 ? 19.516 -4.165 -13.457 1.00 81.44 115 ASN A O 1
ATOM 921 N N . ILE A 1 116 ? 20.137 -2.137 -14.211 1.00 71.31 116 ILE A N 1
ATOM 922 C CA . ILE A 1 116 ? 20.974 -2.622 -15.314 1.00 71.31 116 ILE A CA 1
ATOM 923 C C . ILE A 1 116 ? 22.406 -2.735 -14.765 1.00 71.31 116 ILE A C 1
ATOM 925 O O . ILE A 1 116 ? 23.052 -1.700 -14.603 1.00 71.31 116 ILE A O 1
ATOM 929 N N . PRO A 1 117 ? 22.903 -3.944 -14.436 1.00 69.25 117 PRO A N 1
ATOM 930 C CA . PRO A 1 117 ? 24.241 -4.111 -13.875 1.00 69.25 117 PRO A CA 1
ATOM 931 C C . PRO A 1 117 ? 25.330 -3.747 -14.891 1.00 69.25 117 PRO A C 1
ATOM 933 O O . PRO A 1 117 ? 25.222 -4.036 -16.086 1.00 69.25 117 PRO A O 1
ATOM 936 N N . GLU A 1 118 ? 26.411 -3.146 -14.400 1.00 67.44 118 GLU A N 1
ATOM 937 C CA . GLU A 1 118 ? 27.561 -2.774 -15.224 1.00 67.44 118 GLU A CA 1
ATOM 938 C C . GLU A 1 118 ? 28.244 -4.014 -15.832 1.00 67.44 118 GLU A C 1
ATOM 940 O O . GLU A 1 118 ? 28.404 -5.047 -15.183 1.00 67.44 118 GLU A O 1
ATOM 945 N N . GLY A 1 119 ? 28.659 -3.914 -17.098 1.00 67.31 119 GLY A N 1
ATOM 946 C CA . GLY A 1 119 ? 29.380 -4.981 -17.806 1.00 67.31 119 GLY A CA 1
ATOM 947 C C . GLY A 1 119 ? 28.513 -6.081 -18.436 1.00 67.31 119 GLY A C 1
ATOM 948 O O . GLY A 1 119 ? 29.054 -6.926 -19.149 1.00 67.31 119 GLY A O 1
ATOM 949 N N . LEU A 1 120 ? 27.188 -6.069 -18.250 1.00 70.69 120 LEU A N 1
ATOM 950 C CA . LEU A 1 120 ? 26.268 -6.975 -18.947 1.00 70.69 120 LEU A CA 1
ATOM 951 C C . LEU A 1 120 ? 25.741 -6.341 -20.241 1.00 70.69 120 LEU A C 1
ATOM 953 O O . LEU A 1 120 ? 25.015 -5.350 -20.217 1.00 70.69 120 LEU A O 1
ATOM 957 N N . ASN A 1 121 ? 26.099 -6.936 -21.382 1.00 69.75 121 ASN A N 1
ATOM 958 C CA . ASN A 1 121 ? 25.667 -6.470 -22.698 1.00 69.75 121 ASN A CA 1
ATOM 959 C C . ASN A 1 121 ? 24.434 -7.262 -23.162 1.00 69.75 121 ASN A C 1
ATOM 961 O O . ASN A 1 121 ? 24.529 -8.448 -23.485 1.00 69.75 121 ASN A O 1
ATOM 965 N N . TYR A 1 122 ? 23.268 -6.617 -23.161 1.00 71.25 122 TYR A N 1
ATOM 966 C CA . TYR A 1 122 ? 22.019 -7.218 -23.626 1.00 71.25 122 TYR A CA 1
ATOM 967 C C . TYR A 1 122 ? 21.964 -7.265 -25.163 1.00 71.25 122 TYR A C 1
ATOM 969 O O . TYR A 1 122 ? 22.568 -6.444 -25.848 1.00 71.25 122 TYR A O 1
ATOM 977 N N . SER A 1 123 ? 21.225 -8.229 -25.721 1.00 77.25 123 SER A N 1
ATOM 978 C CA . SER A 1 123 ? 20.947 -8.270 -27.165 1.00 77.25 123 SER A CA 1
ATOM 979 C C . SER A 1 123 ? 20.142 -7.038 -27.593 1.00 77.25 123 SER A C 1
ATOM 981 O O . SER A 1 123 ? 19.274 -6.594 -26.847 1.00 77.25 123 SER A O 1
ATOM 983 N N . GLU A 1 124 ? 20.346 -6.542 -28.817 1.00 73.50 124 GLU A N 1
ATOM 984 C CA . GLU A 1 124 ? 19.557 -5.435 -29.394 1.00 73.50 124 GLU A CA 1
ATOM 985 C C . GLU A 1 124 ? 18.041 -5.716 -29.409 1.00 73.50 124 GLU A C 1
ATOM 987 O O . GLU A 1 124 ? 17.237 -4.790 -29.355 1.00 73.50 124 GLU A O 1
ATOM 992 N N . ASN A 1 125 ? 17.647 -6.996 -29.417 1.00 75.19 125 ASN A N 1
ATOM 993 C CA . ASN A 1 125 ? 16.251 -7.444 -29.364 1.00 75.19 125 ASN A CA 1
ATOM 994 C C . ASN A 1 125 ? 15.714 -7.645 -27.928 1.00 75.19 125 ASN A C 1
ATOM 996 O O . ASN A 1 125 ? 14.594 -8.130 -27.756 1.00 75.19 125 ASN A O 1
ATOM 1000 N N . ALA A 1 126 ? 16.503 -7.352 -26.889 1.00 70.44 126 ALA A N 1
ATOM 1001 C CA . ALA A 1 126 ? 16.062 -7.490 -25.505 1.00 70.44 126 ALA A CA 1
ATOM 1002 C C . ALA A 1 126 ? 15.022 -6.408 -25.142 1.00 70.44 126 ALA A C 1
ATOM 1004 O O . ALA A 1 126 ? 15.146 -5.260 -25.569 1.00 70.44 126 ALA A O 1
ATOM 1005 N N . PRO A 1 127 ? 13.997 -6.731 -24.333 1.00 68.56 127 PRO A N 1
ATOM 1006 C CA . PRO A 1 127 ? 13.015 -5.747 -23.896 1.00 68.56 127 PRO A CA 1
ATOM 1007 C C . PRO A 1 127 ? 13.632 -4.773 -22.882 1.00 68.56 127 PRO A C 1
ATOM 1009 O O . PRO A 1 127 ? 13.731 -5.077 -21.695 1.00 68.56 127 PRO A O 1
ATOM 1012 N N . PHE A 1 128 ? 14.005 -3.578 -23.343 1.00 68.69 128 PHE A N 1
ATOM 1013 C CA . PHE A 1 128 ? 14.451 -2.484 -22.481 1.00 68.69 128 PHE A CA 1
ATOM 1014 C C . PHE A 1 128 ? 13.272 -1.915 -21.672 1.00 68.69 128 PHE A C 1
ATOM 1016 O O . PHE A 1 128 ? 12.408 -1.208 -22.190 1.00 68.69 128 PHE A O 1
ATOM 1023 N N . HIS A 1 129 ? 13.241 -2.220 -20.379 1.00 74.69 129 HIS A N 1
ATOM 1024 C CA . HIS A 1 129 ? 12.390 -1.567 -19.380 1.00 74.69 129 HIS A CA 1
ATOM 1025 C C . HIS A 1 129 ? 13.047 -0.251 -18.919 1.00 74.69 129 HIS A C 1
ATOM 1027 O O . HIS A 1 129 ? 14.216 0.032 -19.185 1.00 74.69 129 HIS A O 1
ATOM 1033 N N . LEU A 1 130 ? 12.301 0.551 -18.162 1.00 84.25 130 LEU A N 1
ATOM 1034 C CA . LEU A 1 130 ? 12.837 1.741 -17.505 1.00 84.25 130 LEU A CA 1
ATOM 1035 C C . LEU A 1 130 ? 13.917 1.327 -16.478 1.00 84.25 130 LEU A C 1
ATOM 1037 O O . LEU A 1 130 ? 13.771 0.306 -15.803 1.00 84.25 130 LEU A O 1
ATOM 1041 N N . SER A 1 131 ? 15.011 2.082 -16.346 1.00 85.62 131 SER A N 1
ATOM 1042 C CA . SER A 1 131 ? 16.010 1.786 -15.307 1.00 85.62 131 SER A CA 1
ATOM 1043 C C . SER A 1 131 ? 15.498 2.207 -13.928 1.00 85.62 131 SER A C 1
ATOM 1045 O O . SER A 1 131 ? 14.758 3.188 -13.810 1.00 85.62 131 SER A O 1
ATOM 1047 N N . LEU A 1 132 ? 15.900 1.497 -12.869 1.00 86.50 132 LEU A N 1
ATOM 1048 C CA . LEU A 1 132 ? 15.529 1.825 -11.489 1.00 86.50 132 LEU A CA 1
ATOM 1049 C C . LEU A 1 132 ? 15.893 3.276 -11.153 1.00 86.50 132 LEU A C 1
ATOM 1051 O O . LEU A 1 132 ? 15.030 4.028 -10.703 1.00 86.50 132 LEU A O 1
ATOM 1055 N N . PHE A 1 133 ? 17.121 3.703 -11.463 1.00 85.31 133 PHE A N 1
ATOM 1056 C CA . PHE A 1 133 ? 17.579 5.082 -11.263 1.00 85.31 133 PHE A CA 1
ATOM 1057 C C . PHE A 1 133 ? 16.683 6.120 -11.960 1.00 85.31 133 PHE A C 1
ATOM 1059 O O . PHE A 1 133 ? 16.229 7.074 -11.327 1.00 85.31 133 PHE A O 1
ATOM 1066 N N . GLN A 1 134 ? 16.376 5.928 -13.249 1.00 87.56 134 GLN A N 1
ATOM 1067 C CA . GLN A 1 134 ? 15.526 6.860 -13.995 1.00 87.56 134 GLN A CA 1
ATOM 1068 C C . GLN A 1 134 ? 14.081 6.843 -13.473 1.00 87.56 134 GLN A C 1
ATOM 1070 O O . GLN A 1 134 ? 13.434 7.885 -13.396 1.00 87.56 134 GLN A O 1
ATOM 1075 N N . GLY A 1 135 ? 13.581 5.676 -13.065 1.00 89.44 135 GLY A N 1
ATOM 1076 C CA . GLY A 1 135 ? 12.286 5.517 -12.415 1.00 89.44 135 GLY A CA 1
ATOM 1077 C C . GLY A 1 135 ? 12.168 6.297 -11.103 1.00 89.44 135 GLY A C 1
ATOM 1078 O O . GLY A 1 135 ? 11.221 7.069 -10.934 1.00 89.44 135 GLY A O 1
ATOM 1079 N N . TRP A 1 136 ? 13.152 6.151 -10.212 1.00 88.62 136 TRP A N 1
ATOM 1080 C CA . TRP A 1 136 ? 13.260 6.919 -8.969 1.00 88.62 136 TRP A CA 1
ATOM 1081 C C . TRP A 1 136 ? 13.345 8.423 -9.237 1.00 88.62 136 TRP A C 1
ATOM 1083 O O . TRP A 1 136 ? 12.585 9.195 -8.652 1.00 88.62 136 TRP A O 1
ATOM 1093 N N . MET A 1 137 ? 14.201 8.847 -10.170 1.00 91.25 137 MET A N 1
ATOM 1094 C CA . MET A 1 137 ? 14.349 10.257 -10.538 1.00 91.25 137 MET A CA 1
ATOM 1095 C C . MET A 1 137 ? 13.044 10.851 -11.098 1.00 91.25 137 MET A C 1
ATOM 1097 O O . MET A 1 137 ? 12.670 11.970 -10.747 1.00 91.25 137 MET A O 1
ATOM 1101 N N . ASN A 1 138 ? 12.293 10.087 -11.899 1.00 91.44 138 ASN A N 1
ATOM 1102 C CA . ASN A 1 138 ? 10.968 10.489 -12.379 1.00 91.44 138 ASN A CA 1
ATOM 1103 C C . ASN A 1 138 ? 9.978 10.713 -11.221 1.00 91.44 138 ASN A C 1
ATOM 1105 O O . ASN A 1 138 ? 9.247 11.701 -11.236 1.00 91.44 138 ASN A O 1
ATOM 1109 N N . LEU A 1 139 ? 9.949 9.829 -10.215 1.00 90.06 139 LEU A N 1
ATOM 1110 C CA . LEU A 1 139 ? 9.085 9.995 -9.039 1.00 90.06 139 LEU A CA 1
ATOM 1111 C C . LEU A 1 139 ? 9.465 11.231 -8.215 1.00 90.06 139 LEU A C 1
ATOM 1113 O O . LEU A 1 139 ? 8.589 12.027 -7.876 1.00 90.06 139 LEU A O 1
ATOM 1117 N N . LEU A 1 140 ? 10.757 11.411 -7.928 1.00 91.12 140 LEU A N 1
ATOM 1118 C CA . LEU A 1 140 ? 11.265 12.538 -7.141 1.00 91.12 140 LEU A CA 1
ATOM 1119 C C . LEU A 1 140 ? 10.967 13.882 -7.821 1.00 91.12 140 LEU A C 1
ATOM 1121 O O . LEU A 1 140 ? 10.457 14.792 -7.176 1.00 91.12 140 LEU A O 1
ATOM 1125 N N . ASN A 1 141 ? 11.179 13.983 -9.136 1.00 93.19 141 ASN A N 1
ATOM 1126 C CA . ASN A 1 141 ? 10.884 15.199 -9.902 1.00 93.19 141 ASN A CA 1
ATOM 1127 C C . ASN A 1 141 ? 9.377 15.504 -10.022 1.00 93.19 141 ASN A C 1
ATOM 1129 O O . ASN A 1 141 ? 8.995 16.652 -10.247 1.00 93.19 141 ASN A O 1
ATOM 1133 N N . MET A 1 142 ? 8.504 14.501 -9.872 1.00 90.25 142 MET A N 1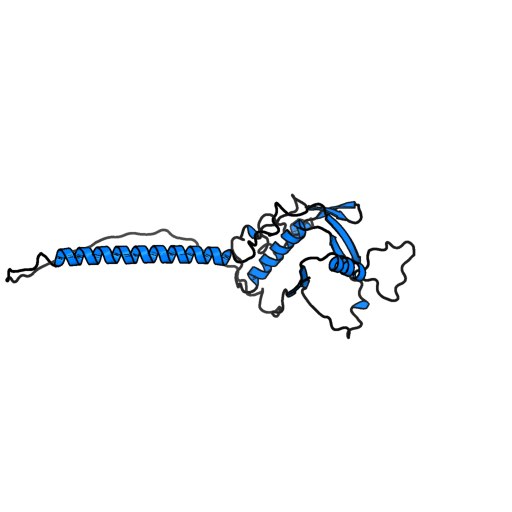
ATOM 1134 C CA . MET A 1 142 ? 7.047 14.687 -9.852 1.00 90.25 142 MET A CA 1
ATOM 1135 C C . MET A 1 142 ? 6.500 15.068 -8.464 1.00 90.25 142 MET A C 1
ATOM 1137 O O . MET A 1 142 ? 5.367 15.555 -8.369 1.00 90.25 142 MET A O 1
ATOM 1141 N N . ALA A 1 143 ? 7.259 14.849 -7.387 1.00 89.75 143 ALA A N 1
ATOM 1142 C CA . ALA A 1 143 ? 6.794 15.043 -6.018 1.00 89.75 143 ALA A CA 1
ATOM 1143 C C . ALA A 1 143 ? 6.727 16.533 -5.629 1.00 89.75 143 ALA A C 1
ATOM 1145 O O . ALA A 1 143 ? 7.726 17.247 -5.600 1.00 89.75 143 ALA A O 1
ATOM 1146 N N . LYS A 1 144 ? 5.522 17.014 -5.289 1.00 87.31 144 LYS A N 1
ATOM 1147 C CA . LYS A 1 144 ? 5.282 18.430 -4.934 1.00 87.31 144 LYS A CA 1
ATOM 1148 C C . LYS A 1 144 ? 5.247 18.698 -3.425 1.00 87.31 144 LYS A C 1
ATOM 1150 O O . LYS A 1 144 ? 5.790 19.701 -2.970 1.00 87.31 144 LYS A O 1
ATOM 1155 N N . LYS A 1 145 ? 4.590 17.819 -2.655 1.00 84.31 145 LYS A N 1
ATOM 1156 C CA . LYS A 1 145 ? 4.359 17.976 -1.204 1.00 84.31 145 LYS A CA 1
ATOM 1157 C C . LYS A 1 145 ? 5.406 17.193 -0.407 1.00 84.31 145 LYS A C 1
ATOM 1159 O O . LYS A 1 145 ? 6.354 17.792 0.105 1.00 84.31 145 LYS A O 1
ATOM 1164 N N . SER A 1 146 ? 5.280 15.868 -0.387 1.00 84.44 146 SER A N 1
ATOM 1165 C CA . SER A 1 146 ? 6.159 14.954 0.343 1.00 84.44 146 SER A CA 1
ATOM 1166 C C . SER A 1 146 ? 6.598 13.755 -0.502 1.00 84.44 146 SER A C 1
ATOM 1168 O O . SER A 1 146 ? 5.958 13.419 -1.501 1.00 84.44 146 SER A O 1
ATOM 1170 N N . VAL A 1 147 ? 7.679 13.109 -0.068 1.00 87.00 147 VAL 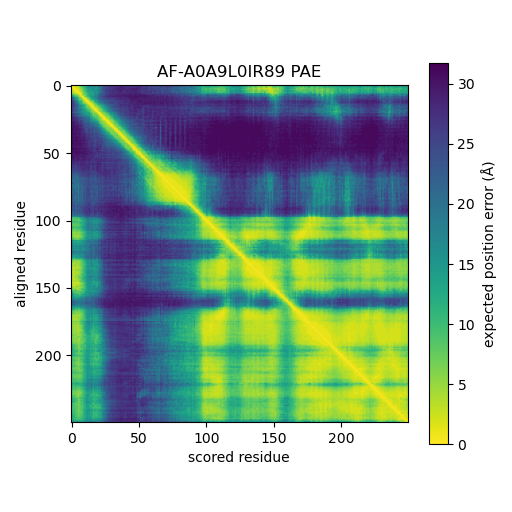A N 1
ATOM 1171 C CA . VAL A 1 147 ? 8.116 11.776 -0.492 1.00 87.00 147 VAL A CA 1
ATOM 1172 C C . VAL A 1 147 ? 8.172 10.908 0.762 1.00 87.00 147 VAL A C 1
ATOM 1174 O O . VAL A 1 147 ? 8.982 11.159 1.654 1.00 87.00 147 VAL A O 1
ATOM 1177 N N . ASP A 1 148 ? 7.297 9.910 0.832 1.00 83.81 148 ASP A N 1
ATOM 1178 C CA . ASP A 1 148 ? 7.207 8.979 1.958 1.00 83.81 148 ASP A CA 1
ATOM 1179 C C . ASP A 1 148 ? 7.911 7.675 1.563 1.00 83.81 148 ASP A C 1
ATOM 1181 O O . ASP A 1 148 ? 7.496 7.021 0.603 1.00 83.81 148 ASP A O 1
ATOM 1185 N N . ILE A 1 149 ? 8.995 7.312 2.258 1.00 83.44 149 ILE A N 1
ATOM 1186 C CA . ILE A 1 149 ? 9.828 6.149 1.912 1.00 83.44 149 ILE A CA 1
ATOM 1187 C C . ILE A 1 149 ? 9.796 5.118 3.041 1.00 83.44 149 ILE A C 1
ATOM 1189 O O . ILE A 1 149 ? 9.916 5.431 4.226 1.00 83.44 149 ILE A O 1
ATOM 1193 N N . VAL A 1 150 ? 9.579 3.870 2.640 1.00 79.62 150 VAL A N 1
ATOM 1194 C CA . VAL A 1 150 ? 9.103 2.776 3.483 1.00 79.62 150 VAL A CA 1
ATOM 1195 C C . VAL A 1 150 ? 9.955 1.549 3.151 1.00 79.62 150 VAL A C 1
ATOM 1197 O O . VAL A 1 150 ? 9.768 0.949 2.098 1.00 79.62 150 VAL A O 1
ATOM 1200 N N . SER A 1 151 ? 10.911 1.195 4.019 1.00 78.56 151 SER A N 1
ATOM 1201 C CA . SER A 1 151 ? 11.846 0.077 3.787 1.00 78.56 151 SER A CA 1
ATOM 1202 C C . SER A 1 151 ? 12.073 -0.770 5.042 1.00 78.56 151 SER A C 1
ATOM 1204 O O . SER A 1 151 ? 11.997 -0.271 6.168 1.00 78.56 151 SER A O 1
ATOM 1206 N N . SER A 1 152 ? 12.358 -2.059 4.848 1.00 70.81 152 SER A N 1
ATOM 1207 C CA . SER A 1 152 ? 12.764 -2.987 5.912 1.00 70.81 152 SER A CA 1
ATOM 1208 C C . SER A 1 152 ? 14.206 -2.752 6.365 1.00 70.81 152 SER A C 1
ATOM 1210 O O . SER A 1 152 ? 14.496 -2.857 7.554 1.00 70.81 152 SER A O 1
ATOM 1212 N N . HIS A 1 153 ? 15.089 -2.408 5.428 1.00 67.69 153 HIS A N 1
ATOM 1213 C CA . HIS A 1 153 ? 16.492 -2.101 5.665 1.00 67.69 153 HIS A CA 1
ATOM 1214 C C . HIS A 1 153 ? 16.887 -0.852 4.874 1.00 67.69 153 HIS A C 1
ATOM 1216 O O . HIS A 1 153 ? 16.417 -0.641 3.755 1.00 67.69 153 HIS A O 1
ATOM 1222 N N . TRP A 1 154 ? 17.723 -0.006 5.467 1.00 66.88 154 TRP A N 1
ATOM 1223 C CA . TRP A 1 154 ? 18.160 1.245 4.864 1.00 66.88 154 TRP A CA 1
ATOM 1224 C C . TRP A 1 154 ? 19.675 1.343 4.983 1.00 66.88 154 TRP A C 1
ATOM 1226 O O . TRP A 1 154 ? 20.188 1.834 5.987 1.00 66.88 154 TRP A O 1
ATOM 1236 N N . ASP A 1 155 ? 20.378 0.856 3.964 1.00 59.56 155 ASP A N 1
ATOM 1237 C CA . ASP A 1 155 ? 21.826 0.996 3.872 1.00 59.56 155 ASP A CA 1
ATOM 1238 C C . ASP A 1 155 ? 22.186 1.953 2.731 1.00 59.56 155 ASP A C 1
ATOM 1240 O O . ASP A 1 155 ? 21.852 1.724 1.570 1.00 59.56 155 ASP A O 1
ATOM 1244 N N . LEU A 1 156 ? 22.841 3.060 3.084 1.00 60.50 156 LEU A N 1
ATOM 1245 C CA . LEU A 1 156 ? 23.407 4.037 2.145 1.00 60.50 156 LEU A CA 1
ATOM 1246 C C . LEU A 1 156 ? 24.935 3.900 2.046 1.00 60.50 156 LEU A C 1
ATOM 1248 O O . LEU A 1 156 ? 25.609 4.753 1.461 1.00 60.50 156 LEU A O 1
ATOM 1252 N N . ASN A 1 157 ? 25.512 2.865 2.657 1.00 58.06 157 ASN A N 1
ATOM 1253 C CA . ASN A 1 157 ? 26.947 2.695 2.750 1.00 58.06 157 ASN A CA 1
ATOM 1254 C C . ASN A 1 157 ? 27.505 2.112 1.443 1.00 58.06 157 ASN A C 1
ATOM 1256 O O . ASN A 1 157 ? 27.655 0.906 1.265 1.00 58.06 157 ASN A O 1
ATOM 1260 N N . HIS A 1 158 ? 27.869 3.019 0.537 1.00 54.38 158 HIS A N 1
ATOM 1261 C CA . HIS A 1 158 ? 28.512 2.792 -0.766 1.00 54.38 158 HIS A CA 1
ATOM 1262 C C . HIS A 1 158 ? 29.801 1.931 -0.760 1.00 54.38 158 HIS A C 1
ATOM 1264 O O . HIS A 1 158 ? 30.416 1.744 -1.807 1.00 54.38 158 HIS A O 1
ATOM 1270 N N . SER A 1 159 ? 30.244 1.433 0.396 1.00 58.12 159 SER A N 1
ATOM 1271 C CA . SER A 1 159 ? 31.476 0.659 0.574 1.00 58.12 159 SER A CA 1
ATOM 1272 C C . SER A 1 159 ? 31.342 -0.840 0.262 1.00 58.12 159 SER A C 1
ATOM 1274 O O . SER A 1 159 ? 32.356 -1.538 0.256 1.00 58.12 159 SER A O 1
ATOM 1276 N N . HIS A 1 160 ? 30.137 -1.341 -0.040 1.00 51.97 160 HIS A N 1
ATOM 1277 C CA . HIS A 1 160 ? 29.892 -2.738 -0.419 1.00 51.97 160 HIS A CA 1
ATOM 1278 C C . HIS A 1 160 ? 29.639 -2.897 -1.936 1.00 51.97 160 HIS A C 1
ATOM 1280 O O . HIS A 1 160 ? 28.538 -2.607 -2.405 1.00 51.97 160 HIS A O 1
ATOM 1286 N N . PRO A 1 161 ? 30.604 -3.424 -2.725 1.00 54.25 161 PRO A N 1
ATOM 1287 C CA . PRO A 1 161 ? 30.471 -3.545 -4.187 1.00 54.25 161 PRO A CA 1
ATOM 1288 C C . PRO A 1 161 ? 29.414 -4.552 -4.671 1.00 54.25 161 PRO A C 1
ATOM 1290 O O . PRO A 1 161 ? 29.123 -4.615 -5.863 1.00 54.25 161 PRO A O 1
ATOM 1293 N N . SER A 1 162 ? 28.867 -5.376 -3.775 1.00 52.81 162 SER A N 1
ATOM 1294 C CA . SER A 1 162 ? 27.968 -6.486 -4.109 1.00 52.81 162 SER A CA 1
ATOM 1295 C C . SER A 1 162 ? 26.547 -6.056 -4.482 1.00 52.81 162 SER A C 1
ATOM 1297 O O . SER A 1 162 ? 25.896 -6.774 -5.237 1.00 52.81 162 SER A O 1
ATOM 1299 N N . ALA A 1 163 ? 26.062 -4.903 -4.004 1.00 52.97 163 ALA A N 1
ATOM 1300 C CA . ALA A 1 163 ? 24.697 -4.447 -4.286 1.00 52.97 163 ALA A CA 1
ATOM 1301 C C . ALA A 1 163 ? 24.495 -4.120 -5.780 1.00 52.97 163 ALA A C 1
ATOM 1303 O O . ALA A 1 163 ? 23.543 -4.587 -6.401 1.00 52.97 163 ALA A O 1
ATOM 1304 N N . CYS A 1 164 ? 25.450 -3.417 -6.399 1.00 54.84 164 CYS A N 1
ATOM 1305 C CA . CYS A 1 164 ? 25.385 -3.038 -7.818 1.00 54.84 164 CYS A CA 1
ATOM 1306 C C . CYS A 1 164 ? 25.471 -4.227 -8.796 1.00 54.84 164 CYS A C 1
ATOM 1308 O O . CYS A 1 164 ? 25.175 -4.063 -9.977 1.00 54.84 164 CYS A O 1
ATOM 1310 N N . GLN A 1 165 ? 25.877 -5.412 -8.326 1.00 57.84 165 GLN A N 1
ATOM 1311 C CA . GLN A 1 165 ? 25.994 -6.628 -9.141 1.00 57.84 165 GLN A CA 1
ATOM 1312 C C . GLN A 1 165 ? 24.718 -7.485 -9.141 1.00 57.84 165 GLN A C 1
ATOM 1314 O O . GLN A 1 165 ? 24.619 -8.432 -9.922 1.00 57.84 165 GLN A O 1
ATOM 1319 N N . MET A 1 166 ? 23.736 -7.177 -8.288 1.00 65.88 166 MET A N 1
ATOM 1320 C CA . MET A 1 166 ? 22.463 -7.896 -8.250 1.00 65.88 166 MET A CA 1
ATOM 1321 C C . MET A 1 166 ? 21.432 -7.248 -9.183 1.00 65.88 166 MET A C 1
ATOM 1323 O O . MET A 1 166 ? 21.255 -6.028 -9.215 1.00 65.88 166 MET A O 1
ATOM 1327 N N . LYS A 1 167 ? 20.723 -8.086 -9.951 1.00 72.69 167 LYS A N 1
ATOM 1328 C CA . LYS A 1 167 ? 19.595 -7.654 -10.782 1.00 72.69 167 LYS A CA 1
ATOM 1329 C C . LYS A 1 167 ? 18.371 -7.451 -9.891 1.00 72.69 167 LYS A C 1
ATOM 1331 O O . LYS A 1 167 ? 17.699 -8.410 -9.518 1.00 72.69 167 LYS A O 1
ATOM 1336 N N . GLU A 1 168 ? 18.085 -6.199 -9.572 1.00 80.88 168 GLU A N 1
ATOM 1337 C CA . GLU A 1 168 ? 16.871 -5.804 -8.863 1.00 80.88 168 GLU A CA 1
ATOM 1338 C C . GLU A 1 168 ? 15.742 -5.503 -9.853 1.00 80.88 168 GLU A C 1
ATOM 1340 O O . GLU A 1 168 ? 15.960 -4.848 -10.872 1.00 80.88 168 GLU A O 1
ATOM 1345 N N . LEU A 1 169 ? 14.529 -5.953 -9.531 1.00 85.62 169 LEU A N 1
ATOM 1346 C CA . LEU A 1 169 ? 13.294 -5.645 -10.254 1.00 85.62 169 LEU A CA 1
ATOM 1347 C C . LEU A 1 169 ? 12.345 -4.900 -9.316 1.00 85.62 169 LEU A C 1
ATOM 1349 O O . LEU A 1 169 ? 12.159 -5.291 -8.165 1.00 85.62 169 LEU A O 1
ATOM 1353 N N . GLY A 1 170 ? 11.716 -3.845 -9.822 1.00 88.62 170 GLY A N 1
ATOM 1354 C CA . GLY A 1 170 ? 10.768 -3.021 -9.086 1.00 88.62 170 GLY A CA 1
ATOM 1355 C C . GLY A 1 170 ? 9.579 -2.607 -9.944 1.00 88.62 170 GLY A C 1
ATOM 1356 O O . GLY A 1 170 ? 9.555 -2.782 -11.163 1.00 88.62 170 GLY A O 1
ATOM 1357 N N . VAL A 1 171 ? 8.572 -2.032 -9.295 1.00 89.94 171 VAL A N 1
ATOM 1358 C CA . VAL A 1 171 ? 7.333 -1.592 -9.940 1.00 89.94 171 VAL A CA 1
ATOM 1359 C C . VAL A 1 171 ? 7.043 -0.161 -9.511 1.00 89.94 171 VAL A C 1
ATOM 1361 O O . VAL A 1 171 ? 6.963 0.124 -8.317 1.00 89.94 171 VAL A O 1
ATOM 1364 N N . ILE A 1 172 ? 6.878 0.743 -10.478 1.00 90.50 172 ILE A N 1
ATOM 1365 C CA . ILE A 1 172 ? 6.567 2.151 -10.218 1.00 90.50 172 ILE A CA 1
ATOM 1366 C C . ILE A 1 172 ? 5.127 2.465 -10.596 1.00 90.50 172 ILE A C 1
ATOM 1368 O O . ILE A 1 172 ? 4.675 2.177 -11.702 1.00 90.50 172 ILE A O 1
ATOM 1372 N N . PHE A 1 173 ? 4.440 3.127 -9.668 1.00 90.50 173 PHE A N 1
ATOM 1373 C CA . PHE A 1 173 ? 3.033 3.490 -9.739 1.00 90.50 173 PHE A CA 1
ATOM 1374 C C . PHE A 1 173 ? 2.883 5.007 -9.923 1.00 90.50 173 PHE A C 1
ATOM 1376 O O . PHE A 1 173 ? 3.184 5.787 -9.023 1.00 90.50 173 PHE A O 1
ATOM 1383 N N . TYR A 1 174 ? 2.380 5.439 -11.079 1.00 90.38 174 TYR A N 1
ATOM 1384 C CA . TYR A 1 174 ? 2.132 6.847 -11.398 1.00 90.38 174 TYR A CA 1
ATOM 1385 C C . TYR A 1 174 ? 0.645 7.184 -11.255 1.00 90.38 174 TYR A C 1
ATOM 1387 O O . TYR A 1 174 ? -0.200 6.576 -11.915 1.00 90.38 174 TYR A O 1
ATOM 1395 N N . ASN A 1 175 ? 0.333 8.198 -10.441 1.00 90.06 175 ASN A N 1
ATOM 1396 C CA . ASN A 1 175 ? -1.022 8.706 -10.172 1.00 90.06 175 ASN A CA 1
ATOM 1397 C C . ASN A 1 175 ? -2.000 7.672 -9.557 1.00 90.06 175 ASN A C 1
ATOM 1399 O O . ASN A 1 175 ? -3.214 7.801 -9.693 1.00 90.06 175 ASN A O 1
ATOM 1403 N N . CYS A 1 176 ? -1.491 6.645 -8.866 1.00 90.94 176 CYS A N 1
ATOM 1404 C CA . CYS A 1 1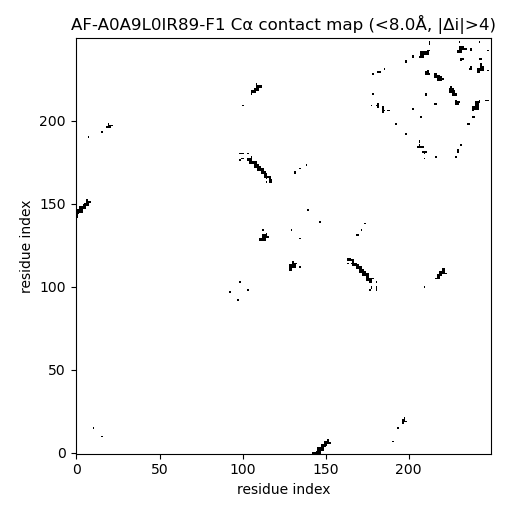76 ? -2.296 5.583 -8.241 1.00 90.94 176 CYS A CA 1
ATOM 1405 C C . CYS A 1 176 ? -2.757 5.935 -6.809 1.00 90.94 176 CYS A C 1
ATOM 1407 O O . CYS A 1 176 ? -2.544 5.143 -5.890 1.00 90.94 176 CYS A O 1
ATOM 1409 N N . SER A 1 177 ? -3.362 7.105 -6.558 1.00 90.56 177 SER A N 1
ATOM 1410 C CA . SER A 1 177 ? -3.636 7.519 -5.165 1.00 90.56 177 SER A CA 1
ATOM 1411 C C . SER A 1 177 ? -4.653 6.633 -4.429 1.00 90.56 177 SER A C 1
ATOM 1413 O O . SER A 1 177 ? -4.564 6.514 -3.210 1.00 90.56 177 SER A O 1
ATOM 1415 N N . CYS A 1 178 ? -5.543 5.916 -5.132 1.00 90.62 178 CYS A N 1
ATOM 1416 C CA . CYS A 1 178 ? -6.372 4.884 -4.491 1.00 90.62 178 CYS A CA 1
ATOM 1417 C C . CYS A 1 178 ? -5.570 3.668 -4.000 1.00 90.62 178 CYS A C 1
ATOM 1419 O O . CYS A 1 178 ? -5.947 3.054 -3.007 1.00 90.62 178 CYS A O 1
ATOM 1421 N N . LEU A 1 179 ? -4.489 3.304 -4.697 1.00 91.12 179 LEU A N 1
ATOM 1422 C CA . LEU A 1 179 ? -3.614 2.201 -4.293 1.00 91.12 179 LEU A CA 1
ATOM 1423 C C . LEU A 1 179 ? -2.740 2.617 -3.106 1.00 91.12 179 LEU A C 1
ATOM 1425 O O . LEU A 1 179 ? -2.588 1.856 -2.157 1.00 91.12 179 LEU A O 1
ATOM 1429 N N . VAL A 1 180 ? -2.229 3.854 -3.134 1.00 89.75 180 VAL A N 1
ATOM 1430 C CA . VAL A 1 180 ? -1.486 4.450 -2.014 1.00 89.75 180 VAL A CA 1
ATOM 1431 C C . VAL A 1 180 ? -2.347 4.487 -0.750 1.00 89.75 180 VAL A C 1
ATOM 1433 O O . VAL A 1 180 ? -1.857 4.118 0.310 1.00 89.75 180 VAL A O 1
ATOM 1436 N N . LEU A 1 181 ? -3.635 4.834 -0.856 1.00 89.75 181 LEU A N 1
ATOM 1437 C CA . LEU A 1 181 ? -4.571 4.783 0.272 1.00 89.75 181 LEU A CA 1
ATOM 1438 C C . LEU A 1 181 ? -4.705 3.366 0.866 1.00 89.75 181 LEU A C 1
ATOM 1440 O O . LEU A 1 181 ? -4.694 3.206 2.084 1.00 89.75 181 LEU A O 1
ATOM 1444 N N . ASP A 1 182 ? -4.814 2.331 0.029 1.00 91.19 182 ASP A N 1
ATOM 1445 C CA . ASP A 1 182 ? -4.934 0.943 0.501 1.00 91.19 182 ASP A CA 1
ATOM 1446 C C . ASP A 1 182 ? -3.629 0.454 1.166 1.00 91.19 182 ASP A C 1
ATOM 1448 O O . ASP A 1 182 ? -3.656 -0.142 2.245 1.00 91.19 182 ASP A O 1
ATOM 1452 N N . LEU A 1 183 ? -2.472 0.812 0.593 1.00 89.69 183 LEU A N 1
ATOM 1453 C CA . LEU A 1 183 ? -1.147 0.573 1.179 1.00 89.69 183 LEU A CA 1
ATOM 1454 C C . LEU A 1 183 ? -0.957 1.313 2.514 1.00 89.69 183 LEU A C 1
ATOM 1456 O O . LEU A 1 183 ? -0.454 0.728 3.473 1.00 89.69 183 LEU A O 1
ATOM 1460 N N . GLN A 1 184 ? -1.413 2.564 2.624 1.00 87.50 184 GLN A N 1
ATOM 1461 C CA . GLN A 1 184 ? -1.394 3.327 3.877 1.00 87.50 184 GLN A CA 1
ATOM 1462 C C . GLN A 1 184 ? -2.231 2.649 4.970 1.00 87.50 184 GLN A C 1
ATOM 1464 O O . GLN A 1 184 ? -1.822 2.646 6.130 1.00 87.50 184 GLN A O 1
ATOM 1469 N N . ARG A 1 185 ? -3.354 2.001 4.626 1.00 89.19 185 ARG A N 1
ATOM 1470 C CA . ARG A 1 185 ? -4.140 1.201 5.587 1.00 89.19 185 ARG A CA 1
ATOM 1471 C C . ARG A 1 185 ? -3.406 -0.051 6.058 1.00 89.19 185 ARG A C 1
ATOM 1473 O O . ARG A 1 185 ? -3.537 -0.415 7.224 1.00 89.19 185 ARG A O 1
ATOM 1480 N N . ILE A 1 186 ? -2.640 -0.701 5.183 1.00 89.00 186 ILE A N 1
ATOM 1481 C CA . ILE A 1 186 ? -1.786 -1.840 5.552 1.00 89.00 186 ILE A CA 1
ATOM 1482 C C . ILE A 1 186 ? -0.662 -1.369 6.486 1.00 89.00 186 ILE A C 1
ATOM 1484 O O . ILE A 1 186 ? -0.478 -1.938 7.561 1.00 89.00 186 ILE A O 1
ATOM 1488 N N . PHE A 1 187 ? 0.021 -0.274 6.147 1.00 85.56 187 PHE A N 1
ATOM 1489 C CA . PHE A 1 187 ? 1.046 0.323 7.006 1.00 85.56 187 PHE A CA 1
ATOM 1490 C C . PHE A 1 187 ? 0.488 0.733 8.381 1.00 85.56 187 PHE A C 1
ATOM 1492 O O . PHE A 1 187 ? 1.053 0.371 9.414 1.00 85.56 187 PHE A O 1
ATOM 1499 N N . ALA A 1 188 ? -0.665 1.410 8.416 1.00 85.94 188 ALA A N 1
ATOM 1500 C CA . ALA A 1 188 ? -1.351 1.787 9.651 1.00 85.94 188 ALA A CA 1
ATOM 1501 C C . ALA A 1 188 ? 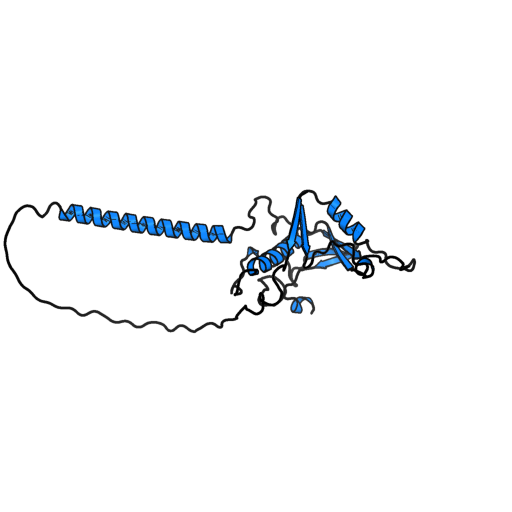-1.732 0.566 10.507 1.00 85.94 188 ALA A C 1
ATOM 1503 O O . ALA A 1 188 ? -1.629 0.621 11.734 1.00 85.94 188 ALA A O 1
ATOM 1504 N N . LEU A 1 189 ? -2.121 -0.552 9.882 1.00 88.75 189 LEU A N 1
ATOM 1505 C CA . LEU A 1 189 ? -2.410 -1.804 10.579 1.00 88.75 189 LEU A CA 1
ATOM 1506 C C . LEU A 1 189 ? -1.167 -2.348 11.290 1.00 88.75 189 LEU A C 1
ATOM 1508 O O . LEU A 1 189 ? -1.230 -2.559 12.504 1.00 88.75 189 LEU A O 1
ATOM 1512 N N . TYR A 1 190 ? -0.049 -2.533 10.579 1.00 86.62 190 TYR A N 1
ATOM 1513 C CA . TYR A 1 190 ? 1.188 -3.056 11.177 1.00 86.62 190 TYR A CA 1
ATOM 1514 C C . TYR A 1 190 ? 1.787 -2.098 12.207 1.00 86.62 190 TYR A C 1
ATOM 1516 O O . TYR A 1 190 ? 2.156 -2.526 13.300 1.00 86.62 190 TYR A O 1
ATOM 1524 N N . SER A 1 191 ? 1.788 -0.794 11.920 1.00 83.12 191 SER A N 1
ATOM 1525 C CA . SER A 1 191 ? 2.192 0.242 12.875 1.00 83.12 191 SER A CA 1
ATOM 1526 C C . SER A 1 191 ? 1.370 0.158 14.170 1.00 83.12 191 SER A C 1
ATOM 1528 O O . SER A 1 191 ? 1.927 0.147 15.269 1.00 83.12 191 SER A O 1
ATOM 1530 N N . SER A 1 192 ? 0.049 -0.058 14.067 1.00 83.69 192 SER A N 1
ATOM 1531 C CA . SER A 1 192 ? -0.825 -0.233 15.235 1.00 83.69 192 SER A CA 1
ATOM 1532 C C . SER A 1 192 ? -0.535 -1.484 16.077 1.00 83.69 192 SER A C 1
ATOM 1534 O O . SER A 1 192 ? -1.051 -1.571 17.195 1.00 83.69 192 SER A O 1
ATOM 1536 N N . LEU A 1 193 ? 0.243 -2.446 15.565 1.00 84.38 193 LEU A N 1
ATOM 1537 C CA . LEU A 1 193 ? 0.666 -3.662 16.267 1.00 84.38 193 LEU A CA 1
ATOM 1538 C C . LEU A 1 193 ? 2.055 -3.544 16.917 1.00 84.38 193 LEU A C 1
ATOM 1540 O O . LEU A 1 193 ? 2.355 -4.360 17.784 1.00 84.38 193 LEU A O 1
ATOM 1544 N N . LYS A 1 194 ? 2.870 -2.531 16.572 1.00 78.75 194 LYS A N 1
ATOM 1545 C CA . LYS A 1 194 ? 4.293 -2.405 16.971 1.00 78.75 194 LYS A CA 1
ATOM 1546 C C . LYS A 1 194 ? 4.563 -2.578 18.475 1.00 78.75 194 LYS A C 1
ATOM 1548 O O . LYS A 1 194 ? 5.623 -3.065 18.850 1.00 78.75 194 LYS A O 1
ATOM 1553 N N . PHE A 1 195 ? 3.603 -2.207 19.323 1.00 78.44 195 PHE A N 1
ATOM 1554 C CA . PHE A 1 195 ? 3.687 -2.314 20.786 1.00 78.44 195 PHE A CA 1
ATOM 1555 C C . PHE A 1 195 ? 2.517 -3.109 21.403 1.00 78.44 195 PHE A C 1
ATOM 1557 O O . PHE A 1 195 ? 2.123 -2.858 22.542 1.00 78.44 195 PHE A O 1
ATOM 1564 N N . LYS A 1 196 ? 1.898 -4.034 20.650 1.00 79.25 196 LYS A N 1
ATOM 1565 C CA . LYS A 1 196 ? 0.740 -4.819 21.112 1.00 79.25 196 LYS A CA 1
ATOM 1566 C C . LYS A 1 196 ? 1.041 -6.309 21.204 1.00 79.25 196 LYS A C 1
ATOM 1568 O O . LYS A 1 196 ? 1.193 -6.995 20.203 1.00 79.25 196 LYS A O 1
ATOM 1573 N N . ASN A 1 197 ? 0.902 -6.847 22.412 1.00 81.81 197 ASN A N 1
ATOM 1574 C CA . ASN A 1 197 ? 1.098 -8.275 22.686 1.00 81.81 197 ASN A CA 1
ATOM 1575 C C . ASN A 1 197 ? -0.140 -9.135 22.331 1.00 81.81 197 ASN A C 1
ATOM 1577 O O . ASN A 1 197 ? -0.179 -10.325 22.647 1.00 81.81 197 ASN A O 1
ATOM 1581 N N . ARG A 1 198 ? -1.195 -8.541 21.746 1.00 82.12 198 ARG A N 1
ATOM 1582 C CA . ARG A 1 198 ? -2.428 -9.225 21.316 1.00 82.12 198 ARG A CA 1
ATOM 1583 C C . ARG A 1 198 ? -3.051 -8.553 20.095 1.00 82.12 198 ARG A C 1
ATOM 1585 O O . ARG A 1 198 ? -3.208 -7.333 20.059 1.00 82.12 198 ARG A O 1
ATOM 1592 N N . VAL A 1 199 ? -3.505 -9.383 19.161 1.00 84.50 199 VAL A N 1
ATOM 1593 C CA . VAL A 1 199 ? -4.323 -8.986 18.006 1.00 84.50 199 VAL A CA 1
ATOM 1594 C C . VAL A 1 199 ? -5.743 -8.630 18.476 1.00 84.50 199 VAL A C 1
ATOM 1596 O O . VAL A 1 199 ? -6.304 -9.369 19.293 1.00 84.50 199 VAL A O 1
ATOM 1599 N N . PRO A 1 200 ? -6.361 -7.535 17.995 1.00 84.81 200 PRO A N 1
ATOM 1600 C CA . PRO A 1 200 ? -7.764 -7.252 18.282 1.00 84.81 200 PRO A CA 1
ATOM 1601 C C . PRO A 1 200 ? -8.689 -8.284 17.616 1.00 84.81 200 PRO A C 1
ATOM 1603 O O . PRO A 1 200 ? -8.455 -8.708 16.489 1.00 84.81 200 PRO A O 1
ATOM 1606 N N . LEU A 1 201 ? -9.796 -8.637 18.280 1.00 83.19 201 LEU A N 1
ATOM 1607 C CA . LEU A 1 201 ? -10.827 -9.521 17.706 1.00 83.19 201 LEU A CA 1
ATOM 1608 C C . LEU A 1 201 ? -11.550 -8.897 16.499 1.00 83.19 201 LEU A C 1
ATOM 1610 O O . LEU A 1 201 ? -12.129 -9.611 15.683 1.00 83.19 201 LEU A O 1
ATOM 1614 N N . THR A 1 202 ? -11.546 -7.566 16.400 1.00 84.19 202 THR A N 1
ATOM 1615 C CA . THR A 1 202 ? -12.179 -6.802 15.322 1.00 84.19 202 THR A CA 1
ATOM 1616 C C . THR A 1 202 ? -11.323 -5.598 14.956 1.00 84.19 202 THR A C 1
ATOM 1618 O O . THR A 1 202 ? -10.989 -4.788 15.820 1.00 84.19 202 THR A O 1
ATOM 1621 N N . TRP A 1 203 ? -11.021 -5.446 13.669 1.00 85.62 203 TRP A N 1
ATOM 1622 C CA . TRP A 1 203 ? -10.308 -4.287 13.135 1.00 85.62 203 TRP A CA 1
ATOM 1623 C C . TRP A 1 203 ? -11.231 -3.070 12.966 1.00 85.62 203 TRP A C 1
ATOM 1625 O O . TRP A 1 203 ? -12.416 -3.221 12.648 1.00 85.62 203 TRP A O 1
ATOM 1635 N N . SER A 1 204 ? -10.676 -1.863 13.137 1.00 88.19 204 SER A N 1
ATOM 1636 C CA . SER A 1 204 ? -11.367 -0.609 12.803 1.00 88.19 204 SER A CA 1
ATOM 1637 C C . SER A 1 204 ? -11.698 -0.559 11.310 1.00 88.19 204 SER A C 1
ATOM 1639 O O . SER A 1 204 ? -10.898 -0.997 10.481 1.00 88.19 204 SER A O 1
ATOM 1641 N N . LYS A 1 205 ? -12.847 0.036 10.958 1.00 86.81 205 LYS A N 1
ATOM 1642 C CA . LYS A 1 205 ? -13.259 0.255 9.559 1.00 86.81 205 LYS A CA 1
ATOM 1643 C C . LYS A 1 205 ? -12.213 1.045 8.763 1.00 86.81 205 LYS A C 1
ATOM 1645 O O . LYS A 1 205 ? -12.054 0.793 7.575 1.00 86.81 205 LYS A O 1
ATOM 1650 N N . ARG A 1 206 ? -11.457 1.934 9.427 1.00 85.00 206 ARG A N 1
ATOM 1651 C CA . ARG A 1 206 ? -10.361 2.718 8.828 1.00 85.00 206 ARG A CA 1
ATOM 1652 C C . ARG A 1 206 ? -9.232 1.843 8.245 1.00 85.00 206 ARG A C 1
ATOM 1654 O O . ARG A 1 206 ? -8.471 2.333 7.424 1.00 85.00 206 ARG A O 1
ATOM 1661 N N . LEU A 1 207 ? -9.134 0.561 8.626 1.00 87.69 207 LEU A N 1
ATOM 1662 C CA . LEU A 1 207 ? -8.094 -0.381 8.175 1.00 87.69 207 LEU A CA 1
ATOM 1663 C C . LEU A 1 207 ? -8.578 -1.404 7.125 1.00 87.69 207 LEU A C 1
ATOM 1665 O O . LEU A 1 207 ? -7.779 -2.226 6.668 1.00 87.69 207 LEU A O 1
ATOM 1669 N N . TYR A 1 208 ? -9.867 -1.391 6.761 1.00 90.62 208 TYR A N 1
ATOM 1670 C CA . TYR A 1 208 ? -10.448 -2.343 5.802 1.00 90.62 208 TYR A CA 1
ATOM 1671 C C . TYR A 1 208 ? -9.865 -2.141 4.397 1.00 90.62 208 TYR A C 1
ATOM 1673 O O . TYR A 1 208 ? -9.476 -1.024 4.042 1.00 90.62 208 TYR A O 1
ATOM 1681 N N . GLY A 1 209 ? -9.795 -3.215 3.608 1.00 89.06 209 GLY A N 1
ATOM 1682 C CA . GLY A 1 209 ? -9.298 -3.131 2.235 1.00 89.06 209 GLY A CA 1
ATOM 1683 C C . GLY A 1 209 ? -10.184 -2.254 1.353 1.00 89.06 209 GLY A C 1
ATOM 1684 O O . GLY A 1 209 ? -11.405 -2.204 1.523 1.00 89.06 209 GLY A O 1
ATOM 1685 N N . VAL A 1 210 ? -9.547 -1.510 0.447 1.00 90.69 210 VAL A N 1
ATOM 1686 C CA . VAL A 1 210 ? -10.245 -0.720 -0.583 1.00 90.69 210 VAL A CA 1
ATOM 1687 C C . VAL A 1 210 ? -10.557 -1.598 -1.800 1.00 90.69 210 VAL A C 1
ATOM 1689 O O . VAL A 1 210 ? -11.599 -1.408 -2.443 1.00 90.69 210 VAL A O 1
ATOM 1692 N N . TYR A 1 211 ? -9.669 -2.556 -2.083 1.00 90.81 211 TYR A N 1
ATOM 1693 C CA . TYR A 1 211 ? -9.737 -3.523 -3.177 1.00 90.81 211 TYR A CA 1
ATOM 1694 C C . TYR A 1 211 ? -9.485 -4.951 -2.672 1.00 90.81 211 TYR A C 1
ATOM 1696 O O . TYR A 1 211 ? -8.760 -5.168 -1.701 1.00 90.81 211 TYR A O 1
ATOM 1704 N N . ASP A 1 212 ? -10.055 -5.926 -3.372 1.00 91.88 212 ASP A N 1
ATOM 1705 C CA . ASP A 1 212 ? -9.922 -7.360 -3.102 1.00 91.88 212 ASP A CA 1
ATOM 1706 C C . ASP A 1 212 ? -10.013 -8.167 -4.416 1.00 91.88 212 ASP A C 1
ATOM 1708 O O . ASP A 1 212 ? -10.011 -7.598 -5.514 1.00 91.88 212 ASP A O 1
ATOM 1712 N N . ASN A 1 213 ? -10.052 -9.500 -4.322 1.00 90.50 213 ASN A N 1
ATOM 1713 C CA . ASN A 1 213 ? -10.117 -10.394 -5.483 1.00 90.50 213 ASN A CA 1
ATOM 1714 C C . ASN A 1 213 ? -11.455 -10.297 -6.266 1.00 90.50 213 ASN A C 1
ATOM 1716 O O . ASN A 1 213 ? -11.509 -10.717 -7.419 1.00 90.50 213 ASN A O 1
ATOM 1720 N N . GLU A 1 214 ? -12.516 -9.699 -5.711 1.00 91.00 214 GLU A N 1
ATOM 1721 C CA . GLU A 1 214 ? -13.767 -9.425 -6.441 1.00 91.00 214 GLU A CA 1
ATOM 1722 C C . GLU A 1 214 ? -13.745 -8.014 -7.054 1.00 91.00 214 GLU A C 1
ATOM 1724 O O . GLU A 1 214 ? -14.045 -7.812 -8.234 1.00 91.00 214 GLU A O 1
ATOM 1729 N N . LYS A 1 215 ? -13.327 -7.021 -6.264 1.00 91.62 215 LYS A N 1
ATOM 1730 C CA . LYS A 1 215 ? -13.257 -5.604 -6.626 1.00 91.62 215 LYS A CA 1
ATOM 1731 C C . LYS A 1 215 ? -11.799 -5.184 -6.831 1.00 91.62 215 LYS A C 1
ATOM 1733 O O . LYS A 1 215 ? -11.175 -4.610 -5.940 1.00 91.62 215 LYS A O 1
ATOM 1738 N N . LYS A 1 216 ? -11.274 -5.404 -8.041 1.00 91.50 216 LYS A N 1
ATOM 1739 C CA . LYS A 1 216 ? -9.892 -5.051 -8.431 1.00 91.50 216 LYS A CA 1
ATOM 1740 C C . LYS A 1 216 ? -9.769 -3.623 -8.980 1.00 91.50 216 LYS A C 1
ATOM 1742 O O . LYS A 1 216 ? -10.618 -3.163 -9.753 1.00 91.50 216 LYS A O 1
ATOM 1747 N N . LEU A 1 217 ? -8.674 -2.938 -8.647 1.00 90.62 217 LEU A N 1
ATOM 1748 C CA . LEU A 1 217 ? -8.287 -1.652 -9.233 1.00 90.62 217 LEU A CA 1
ATOM 1749 C C . LEU A 1 217 ? -7.918 -1.841 -10.712 1.00 90.62 217 LEU A C 1
ATOM 1751 O O . LEU A 1 217 ? -7.044 -2.643 -11.033 1.00 90.62 217 LEU A O 1
ATOM 1755 N N . GLN A 1 218 ? -8.562 -1.085 -11.604 1.00 90.31 218 GLN A N 1
ATOM 1756 C CA . GLN A 1 218 ? -8.248 -1.061 -13.039 1.00 90.31 218 GLN A CA 1
ATOM 1757 C C . GLN A 1 218 ? -7.092 -0.092 -13.307 1.00 90.31 218 GLN A C 1
ATOM 1759 O O . GLN A 1 218 ? -7.151 1.059 -12.876 1.00 90.31 218 GLN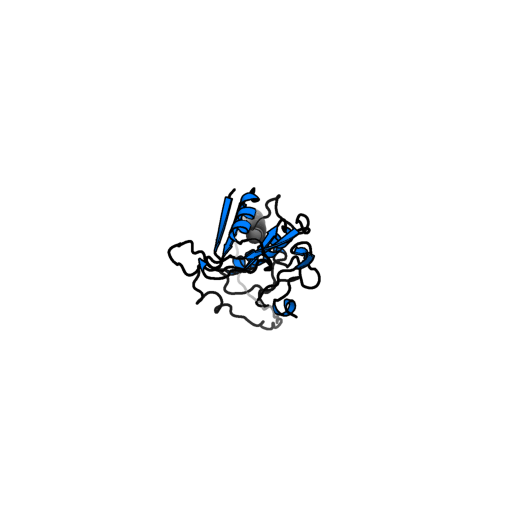 A O 1
ATOM 1764 N N . LEU A 1 219 ? -6.074 -0.526 -14.047 1.00 89.19 219 LEU A N 1
ATOM 1765 C CA . LEU A 1 219 ? -4.858 0.250 -14.304 1.00 89.19 219 LEU A CA 1
ATOM 1766 C C . LEU A 1 219 ? -4.222 -0.113 -15.655 1.00 89.19 219 LEU A C 1
ATOM 1768 O O . LEU A 1 219 ? -4.739 -0.958 -16.389 1.00 89.19 219 LEU A O 1
ATOM 1772 N N . GLN A 1 220 ? -3.111 0.538 -16.002 1.00 88.62 220 GLN A N 1
ATOM 1773 C CA . GLN A 1 220 ? -2.359 0.258 -17.231 1.00 88.62 220 GLN A CA 1
ATOM 1774 C C . GLN A 1 220 ? -0.913 -0.137 -16.927 1.00 88.62 220 GLN A C 1
ATOM 1776 O O . GLN A 1 220 ? -0.175 0.678 -16.381 1.00 88.62 220 GLN A O 1
ATOM 1781 N N . LEU A 1 221 ? -0.498 -1.344 -17.314 1.00 85.69 221 LEU A N 1
ATOM 1782 C CA . LEU A 1 221 ? 0.894 -1.803 -17.275 1.00 85.69 221 LEU A CA 1
ATOM 1783 C C . LEU A 1 221 ? 1.457 -1.751 -18.696 1.00 85.69 221 LEU A C 1
ATOM 1785 O O . LEU A 1 221 ? 0.993 -2.503 -19.547 1.00 85.69 221 LEU A O 1
ATOM 1789 N N . ASN A 1 222 ? 2.424 -0.864 -18.957 1.00 76.69 222 ASN A N 1
ATOM 1790 C CA . ASN A 1 222 ? 3.010 -0.665 -20.294 1.00 76.69 222 ASN A CA 1
ATOM 1791 C C . ASN A 1 222 ? 1.929 -0.642 -21.404 1.00 76.69 222 ASN A C 1
ATOM 1793 O O . ASN A 1 222 ? 1.910 -1.485 -22.296 1.00 76.69 222 ASN A O 1
ATOM 1797 N N . GLU A 1 223 ? 0.964 0.277 -21.264 1.00 78.06 223 GLU A N 1
ATOM 1798 C CA . GLU A 1 223 ? -0.211 0.483 -22.144 1.00 78.06 223 GLU A CA 1
ATOM 1799 C C . GLU A 1 223 ? -1.259 -0.650 -22.169 1.00 78.06 223 GLU A C 1
ATOM 1801 O O . GLU A 1 223 ? -2.412 -0.423 -22.545 1.00 78.06 223 GLU A O 1
ATOM 1806 N N . THR A 1 224 ? -0.931 -1.838 -21.660 1.00 87.44 224 THR A N 1
ATOM 1807 C CA . THR A 1 224 ? -1.868 -2.958 -21.519 1.00 87.44 224 THR A CA 1
ATOM 1808 C C . THR A 1 224 ? -2.823 -2.713 -20.350 1.00 87.44 224 THR A C 1
ATOM 1810 O O . THR A 1 224 ? -2.403 -2.337 -19.255 1.00 87.44 224 THR A O 1
ATOM 1813 N N . LYS A 1 225 ? -4.131 -2.937 -20.548 1.00 90.19 225 LYS A N 1
ATOM 1814 C CA . LYS A 1 225 ? -5.114 -2.897 -19.450 1.00 90.19 225 LYS A CA 1
ATOM 1815 C C . LYS A 1 225 ? -4.852 -4.053 -18.487 1.00 90.19 225 LYS A C 1
ATOM 1817 O O . LYS A 1 225 ? -4.863 -5.210 -18.898 1.00 90.19 225 LYS A O 1
ATOM 1822 N N . SER A 1 226 ? -4.675 -3.746 -17.210 1.00 89.94 226 SER A N 1
ATOM 1823 C CA . SER A 1 226 ? -4.424 -4.741 -16.166 1.00 89.94 226 SER A CA 1
ATOM 1824 C C . SER A 1 226 ? -5.200 -4.407 -14.894 1.00 89.94 226 SER A C 1
ATOM 1826 O O . SER A 1 226 ? -5.825 -3.350 -14.778 1.00 89.94 226 SER A O 1
ATOM 1828 N N . GLN A 1 227 ? -5.194 -5.340 -13.947 1.00 90.88 227 GLN A N 1
ATOM 1829 C CA . GLN A 1 227 ? -5.934 -5.245 -12.696 1.00 90.88 227 GLN A CA 1
ATOM 1830 C C . GLN A 1 227 ? -5.015 -5.576 -11.525 1.00 90.88 227 GLN A C 1
ATOM 1832 O O . GLN A 1 227 ? -4.174 -6.463 -11.647 1.00 90.88 227 GLN A O 1
ATOM 1837 N N . ALA A 1 228 ? -5.187 -4.888 -10.398 1.00 90.00 228 ALA A N 1
ATOM 1838 C CA . ALA A 1 228 ? -4.446 -5.171 -9.172 1.00 90.00 228 ALA A CA 1
ATOM 1839 C C . ALA A 1 228 ? -5.306 -4.973 -7.918 1.00 90.00 228 ALA A C 1
ATOM 1841 O O . ALA A 1 228 ? -6.318 -4.274 -7.927 1.00 90.00 228 ALA A O 1
ATOM 1842 N N . PHE A 1 229 ? -4.869 -5.582 -6.828 1.00 92.06 229 PHE A N 1
ATOM 1843 C CA . PHE A 1 229 ? -5.327 -5.371 -5.458 1.00 92.06 229 PHE A CA 1
ATOM 1844 C C . PHE A 1 229 ? -4.143 -5.703 -4.538 1.00 92.06 229 PHE A C 1
ATOM 1846 O O . PHE A 1 229 ? -3.150 -6.265 -5.007 1.00 92.06 229 PHE A O 1
ATOM 1853 N N . VAL A 1 230 ? -4.215 -5.347 -3.254 1.00 91.06 230 VAL A N 1
ATOM 1854 C CA . VAL A 1 230 ? -3.157 -5.683 -2.289 1.00 91.06 230 VAL A CA 1
ATOM 1855 C C . VAL A 1 230 ? -3.711 -6.670 -1.270 1.00 91.06 230 VAL A C 1
ATOM 1857 O O . VAL A 1 230 ? -4.656 -6.359 -0.544 1.00 91.06 230 VAL A O 1
ATOM 1860 N N . SER A 1 231 ? -3.141 -7.870 -1.236 1.00 92.88 231 SER A N 1
ATOM 1861 C CA . SER A 1 231 ? -3.453 -8.887 -0.234 1.00 92.88 231 SER A CA 1
ATOM 1862 C C . SER A 1 231 ? -2.695 -8.636 1.081 1.00 92.88 231 SER A C 1
ATOM 1864 O O . SER A 1 231 ? -1.865 -7.728 1.161 1.00 92.88 231 SER A O 1
ATOM 1866 N N . ASN A 1 232 ? -3.025 -9.367 2.151 1.00 91.19 232 ASN A N 1
ATOM 1867 C CA . ASN A 1 232 ? -2.299 -9.256 3.421 1.00 91.19 232 ASN A CA 1
ATOM 1868 C C . ASN A 1 232 ? -2.236 -10.567 4.219 1.00 91.19 232 ASN A C 1
ATOM 1870 O O . ASN A 1 232 ? -3.264 -11.229 4.387 1.00 91.19 232 ASN A O 1
ATOM 1874 N N . SER A 1 233 ? -1.077 -10.858 4.826 1.00 88.12 233 SER A N 1
ATOM 1875 C CA . SER A 1 233 ? -0.812 -12.046 5.661 1.00 88.12 233 SER A CA 1
ATOM 1876 C C . SER A 1 233 ? -0.128 -11.741 6.999 1.00 88.12 233 SER A C 1
ATOM 1878 O O . SER A 1 233 ? 0.584 -10.747 7.123 1.00 88.12 233 SER A O 1
ATOM 1880 N N . PRO A 1 234 ? -0.222 -12.641 7.999 1.00 88.25 234 PRO A N 1
ATOM 1881 C CA . PRO A 1 234 ? -1.081 -13.829 8.076 1.00 88.25 234 PRO A CA 1
ATOM 1882 C C . PRO A 1 234 ? -2.578 -13.498 8.182 1.00 88.25 234 PRO A C 1
ATOM 1884 O O . PRO A 1 234 ? -2.962 -12.374 8.492 1.00 88.25 234 PRO A O 1
ATOM 1887 N N . LYS A 1 235 ? -3.441 -14.510 8.012 1.00 84.94 235 LYS A N 1
ATOM 1888 C CA . LYS A 1 235 ? -4.914 -14.386 8.058 1.00 84.94 235 LYS A CA 1
ATOM 1889 C C . LYS A 1 235 ? -5.457 -13.698 9.322 1.00 84.94 235 LYS A C 1
ATOM 1891 O O . LYS A 1 235 ? -6.464 -13.003 9.251 1.00 84.94 235 LYS A O 1
ATOM 1896 N N . LEU A 1 236 ? -4.777 -13.837 10.465 1.00 85.38 236 LEU A N 1
ATOM 1897 C CA . LEU A 1 236 ? -5.113 -13.137 11.717 1.00 85.38 236 LEU A CA 1
ATOM 1898 C C . LEU A 1 236 ? -4.981 -11.607 11.609 1.00 85.38 236 LEU A C 1
ATOM 1900 O O . LEU A 1 236 ? -5.672 -10.874 12.315 1.00 85.38 236 LEU A O 1
ATOM 1904 N N . PHE A 1 237 ? -4.103 -11.123 10.731 1.00 88.44 237 PHE A N 1
ATOM 1905 C CA . PHE A 1 237 ? -3.862 -9.705 10.470 1.00 88.44 237 PHE A CA 1
ATOM 1906 C C . PHE A 1 237 ? -4.603 -9.214 9.217 1.00 88.44 237 PHE A C 1
ATOM 1908 O O . PHE A 1 237 ? -4.334 -8.115 8.743 1.00 88.44 237 PHE A O 1
ATOM 1915 N N . CYS A 1 238 ? -5.525 -10.003 8.655 1.00 88.94 238 CYS A N 1
ATOM 1916 C CA . CYS A 1 238 ? -6.303 -9.617 7.482 1.00 88.94 238 CYS A CA 1
ATOM 1917 C C . CYS A 1 238 ? -7.633 -8.955 7.914 1.00 88.94 238 CYS A C 1
ATOM 1919 O O . CYS A 1 238 ? -8.459 -9.607 8.563 1.00 88.94 238 CYS A O 1
ATOM 1921 N N . PRO A 1 239 ? -7.860 -7.656 7.627 1.00 89.12 239 PRO A N 1
ATOM 1922 C CA . PRO A 1 239 ? -9.132 -6.991 7.908 1.00 89.12 239 PRO A CA 1
ATOM 1923 C C . PR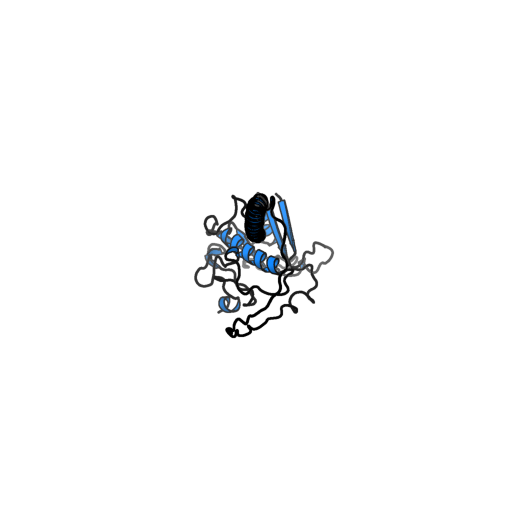O A 1 239 ? -10.246 -7.451 6.968 1.00 89.12 239 PRO A C 1
ATOM 1925 O O . PRO A 1 239 ? -10.023 -8.181 6.007 1.00 89.12 239 PRO A O 1
ATOM 1928 N N . LYS A 1 240 ? -11.467 -6.959 7.206 1.00 90.38 240 LYS A N 1
ATOM 1929 C CA . LYS A 1 240 ? -12.561 -7.137 6.244 1.00 90.38 240 LYS A CA 1
ATOM 1930 C C . LYS A 1 240 ? -12.229 -6.465 4.906 1.00 90.38 240 LYS A C 1
ATOM 1932 O O . LYS A 1 240 ? -11.518 -5.458 4.876 1.00 90.38 240 LYS A O 1
ATOM 1937 N N . ASN A 1 241 ? -12.804 -7.011 3.835 1.00 91.56 241 ASN A N 1
ATOM 1938 C CA . ASN A 1 241 ? -12.694 -6.520 2.458 1.00 91.56 241 ASN A CA 1
ATOM 1939 C C . ASN A 1 241 ? -11.244 -6.448 1.941 1.00 91.56 241 ASN A C 1
ATOM 1941 O O . ASN A 1 241 ? -10.925 -5.604 1.112 1.00 91.56 241 ASN A O 1
ATOM 1945 N N . ARG A 1 242 ? -10.351 -7.298 2.462 1.00 91.75 242 ARG A N 1
ATOM 1946 C CA . ARG A 1 242 ? -9.004 -7.511 1.926 1.00 91.75 242 ARG A CA 1
ATOM 1947 C C . ARG A 1 242 ? -8.793 -9.006 1.721 1.00 91.75 242 ARG A C 1
ATOM 1949 O O . ARG A 1 242 ? -9.213 -9.807 2.555 1.00 91.75 242 ARG A O 1
ATOM 1956 N N . SER A 1 243 ? -8.155 -9.379 0.617 1.00 92.12 243 SER A N 1
ATOM 1957 C CA . SER A 1 243 ? -7.805 -10.774 0.342 1.00 92.12 243 SER A CA 1
ATOM 1958 C C . SER A 1 243 ? -6.598 -11.213 1.174 1.00 92.12 243 SER A C 1
ATOM 1960 O O . SER A 1 243 ? -5.659 -10.448 1.388 1.00 92.12 243 SER A O 1
ATOM 1962 N N . PHE A 1 244 ? -6.614 -12.457 1.641 1.00 90.94 244 PHE A N 1
ATOM 1963 C CA . PHE A 1 244 ? -5.452 -13.110 2.243 1.00 90.94 244 PHE A CA 1
ATOM 1964 C C . PHE A 1 244 ? -4.549 -13.650 1.121 1.00 90.94 244 PHE A C 1
ATOM 1966 O O . PHE A 1 244 ? -5.068 -14.030 0.075 1.00 90.94 244 PHE A O 1
ATOM 1973 N N . ASP A 1 245 ? -3.221 -13.671 1.292 1.00 89.31 245 ASP A N 1
ATOM 1974 C CA . ASP A 1 245 ? -2.301 -13.917 0.160 1.00 89.31 245 ASP A CA 1
ATOM 1975 C C . ASP A 1 245 ? -2.523 -15.272 -0.527 1.00 89.31 245 ASP A C 1
ATOM 1977 O O . ASP A 1 245 ? -2.390 -15.365 -1.743 1.00 89.31 245 ASP A O 1
ATOM 1981 N N . ILE A 1 246 ? -2.921 -16.316 0.213 1.00 87.56 246 ILE A N 1
ATOM 1982 C CA . ILE A 1 246 ? -3.232 -17.616 -0.405 1.00 87.56 246 ILE A CA 1
ATOM 1983 C C . ILE A 1 246 ? -4.438 -17.513 -1.354 1.00 87.56 246 ILE A C 1
ATOM 1985 O O . ILE A 1 246 ? -4.412 -18.092 -2.432 1.00 87.56 246 ILE A O 1
ATOM 1989 N N . ASP A 1 247 ? -5.441 -16.703 -1.000 1.00 86.56 247 ASP A N 1
ATOM 1990 C CA . ASP A 1 247 ? -6.665 -16.465 -1.780 1.00 86.56 247 ASP A CA 1
ATOM 1991 C C . ASP A 1 247 ? -6.431 -15.448 -2.926 1.00 86.56 247 ASP A C 1
ATOM 1993 O O . ASP A 1 247 ? -7.372 -15.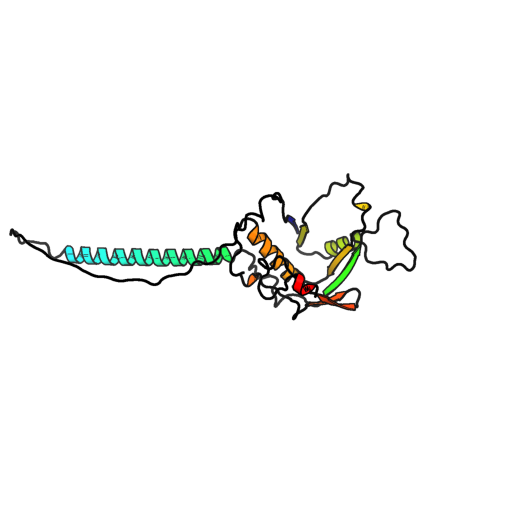047 -3.614 1.00 86.56 247 ASP A O 1
ATOM 1997 N N . ALA A 1 248 ? -5.189 -14.968 -3.081 1.00 87.69 248 ALA A N 1
ATOM 1998 C CA . ALA A 1 248 ? -4.741 -14.068 -4.143 1.00 87.69 248 ALA A CA 1
ATOM 1999 C C . ALA A 1 248 ? -3.841 -14.765 -5.185 1.00 87.69 248 ALA A C 1
ATOM 2001 O O . ALA A 1 248 ? -3.606 -14.201 -6.253 1.00 87.69 248 ALA A O 1
ATOM 2002 N N . ILE A 1 249 ? -3.329 -15.960 -4.864 1.00 82.06 249 ILE A N 1
ATOM 2003 C CA . ILE A 1 249 ? -2.438 -16.769 -5.715 1.00 82.06 249 ILE A CA 1
ATOM 2004 C C . ILE A 1 249 ? -3.224 -17.819 -6.526 1.00 82.06 249 ILE A C 1
ATOM 2006 O O . ILE A 1 249 ? -2.772 -18.206 -7.604 1.00 82.06 249 ILE A O 1
ATOM 2010 N N . TYR A 1 250 ? -4.382 -18.258 -6.018 1.00 66.62 250 TYR A N 1
ATOM 2011 C CA . TYR A 1 250 ? -5.294 -19.227 -6.643 1.00 66.62 250 TYR A CA 1
ATOM 2012 C C . TYR A 1 250 ? -6.577 -18.560 -7.166 1.00 66.62 250 TYR A C 1
ATOM 2014 O O . TYR A 1 250 ? -7.101 -19.071 -8.181 1.00 66.62 250 TYR A O 1
#

Organism: Equus asinus (NCBI:txid9793)

pLDDT: mean 71.71, std 21.26, range [27.52, 96.88]

Solvent-accessible surface area (backbone atoms only — not comparable to full-atom values): 16050 Å² total; per-residue (Å²): 108,47,79,46,81,47,77,75,58,94,62,70,88,88,62,72,70,89,58,51,68,85,76,83,86,84,83,88,83,85,90,89,89,89,82,92,86,86,88,91,83,90,88,88,81,87,86,87,90,76,94,73,75,79,54,64,59,51,55,52,49,51,61,48,52,54,48,52,51,52,51,51,51,50,53,50,52,50,52,49,50,52,50,52,52,51,53,62,73,53,75,72,78,85,51,96,86,57,86,41,97,88,73,42,39,57,81,23,42,37,42,62,25,28,46,82,42,84,94,68,84,76,61,94,85,53,87,83,65,48,41,38,69,60,51,51,51,53,52,59,76,67,48,71,62,58,49,82,46,77,44,80,72,88,82,86,70,85,86,57,79,66,64,64,69,48,81,47,77,49,77,46,76,44,64,35,48,45,58,50,51,40,50,48,22,52,50,52,51,56,60,71,42,76,88,45,66,57,83,71,98,68,75,60,78,85,46,38,40,81,25,23,88,86,52,54,46,57,35,25,48,80,85,40,81,42,72,47,60,65,60,35,75,56,70,92,72,40,42,63,61,35,30,35,50,72,73,70,76,113

Nearest PDB structures (foldseek):
  8q1k-assembly1_B  TM=7.306E-01  e=5.412E-09  Homo sapiens
  8v07-assembly2_C  TM=7.170E-01  e=9.581E-09  Mus musculus
  8v07-assembly1_B  TM=7.220E-01  e=1.494E-08  Mus musculus
  8v07-assembly1_A  TM=7.238E-01  e=1.494E-08  Mus musculus
  8q1x-assembly1_A  TM=7.094E-01  e=1.402E-08  Homo sapiens

Foldseek 3Di:
DAEAEDAQPPDDPPPQPVLADDDDDDDDDDDDDDDDDDDDDDDDDDDDDDDDPPVVVVVVVVVVVVVVVVVVVVVVVVVVVVVVVVVVVVPDDPPVVDDDLVNADLAKEKFKEKQDAPPDDDDPPDDDGHHPVVLVVVVVVPDDDYHYHYDNDDDPPPPDPVVSHDIDMDMHMGRRRLQVLLVVLLVVLSVVSRPPSYQDPADDPSNAFSAEPVRWRWYYYVNDIDTDGDADDDPSSHHHRHHHVVRVVD

Mean predicted aligned error: 16.3 Å

Secondary structure (DSSP, 8-state):
-EEEEEES--S-TTTTTTT----PPPPP---------------------SS-TTTHHHHHHHHHHHHHHHHHHHHHHHHHHHHHHHHHHS-S---TT---TTS-----EEEEEE---TT----TTS--PEEHHHHHHHHHHH-SSEEEEEES-----TT-TTGGGS--EEEEEES-HHHHHHHHHHHHHHHTTTT-SS--SS--GGGS-S--SSSPEEEEETTEEEEE----SSGGG--TT---THHHH-